Protein AF-0000000085928139 (afdb_homodimer)

Nearest PDB structures (foldseek):
  3djm-assembly5_E  TM=9.129E-01  e=1.155E-07  Cereibacter sphaeroides 2.4.1
  5ghv-assembly2_B  TM=5.083E-01  e=2.430E+00  Homo sapiens
  5tr6-assembly1_A  TM=4.885E-01  e=3.788E+00  Homo sapiens
  8rrz-assembly1_A  TM=5.035E-01  e=4.999E+00  Homo sapiens
  4i0s-assembly1_A  TM=4.928E-01  e=4.729E+00  Homo sapiens

Secondary structure (DSSP, 8-state):
-EEEEETTEEEEEE-TTT-EEETTEEEBPGGGB-GGGEEEEEEEEEETTTEEEEEEEEEETTEEEEEEEEEBSS--GGGGGGBT-EEE-SSPEEEE----EE-/-EEEEETTEEEEEE-TTT-EEETTEEEB-GGGB-GGGEEEEEEEEEETTTEEEEEEEEEETTEEEEEEEEEBSS--GGGGGGBT-EEE-SSPEEEE----EE-

Solvent-accessible surface area (backbone atoms only — not comparable to full-atom values): 10566 Å² total; per-residue (Å²): 77,34,35,34,34,47,95,90,36,78,45,27,51,42,52,61,50,61,28,34,34,53,79,56,40,54,28,35,46,56,90,37,40,46,61,88,31,50,40,87,43,93,52,68,49,78,43,95,61,41,29,51,32,41,28,20,22,37,40,57,91,93,47,73,40,79,65,22,26,34,29,22,80,68,32,31,62,48,31,47,82,48,46,50,18,38,31,68,29,86,62,30,29,44,39,67,57,88,61,78,39,73,56,78,34,34,34,34,47,93,91,37,77,44,26,52,41,51,62,50,62,30,34,34,52,79,58,41,55,27,34,47,56,90,36,40,46,60,89,31,51,39,88,44,92,52,68,50,77,44,96,62,43,28,51,33,40,27,20,24,38,40,59,90,92,47,74,41,78,66,23,25,35,29,20,79,68,32,31,61,48,29,47,84,48,47,50,18,37,30,66,29,85,61,30,29,44,40,68,56,88,63,79,38,74,56

pLDDT: mean 96.82, std 5.57, range [68.0, 99.0]

Radius of gyration: 18.22 Å; Cα contacts (8 Å, |Δi|>4): 518; chains: 2; bounding box: 31×54×42 Å

InterPro domains:
  IPR007361 Domain of unknown function DUF427 [PF04248] (2-90)
  IPR038694 Superfamily of unknown function DUF427 [G3DSA:2.170.150.40] (1-95)

Sequence (206 aa):
MVKAIWNGEIIAEAKRDEVILLEGNVYFPPDTVRKEFLRKSSTHTTCSWKGEASYYHVVVGEEVNEDAAWYYPNPKEAANTIQGYIAFWKGVKIVWDEKDEKVMVKAIWNGEIIAEAKRDEVILLEGNVYFPPDTVRKEFLRKSSTHTTCSWKGEASYYHVVVGEEVNEDAAWYYPNPKEAANTIQGYIAFWKGVKIVWDEKDEKV

Foldseek 3Di:
DKFKDDPHDTQFDDDPVQWDADPNWIWHAPVRGNCVQWDFDPDWDADPQFGIKGFTWGHDPPDIRPRFKIAACPTHPVNVVRHRTMTGHDPIDMDDDDDDDDD/DKFKDDPHDTQFDDDPVQWDADPNWIWHAPVRGNCVQWDFDPDWDADPQFGIKGFTWGHDPPDTRPRFKIAACPTHPVNVVRHRTMTGHDPIDMDDDDDDDDD

Organism: NCBI:txid2866384

Structure (mmCIF, N/CA/C/O backbone):
data_AF-0000000085928139-model_v1
#
loop_
_entity.id
_entity.type
_entity.pdbx_description
1 polymer 'DUF427 domain-containing protein'
#
loop_
_atom_site.group_PDB
_atom_site.id
_atom_site.type_symbol
_atom_site.label_atom_id
_atom_site.label_alt_id
_atom_site.label_comp_id
_atom_site.label_asym_id
_atom_site.label_entity_id
_atom_site.label_seq_id
_atom_site.pdbx_PDB_ins_code
_atom_site.Cartn_x
_atom_site.Cartn_y
_atom_site.Cartn_z
_atom_site.occupancy
_atom_site.B_iso_or_equiv
_atom_site.auth_seq_id
_atom_site.auth_comp_id
_atom_site.auth_asym_id
_atom_site.auth_atom_id
_atom_site.pdbx_PDB_model_num
ATOM 1 N N . MET A 1 1 ? -12.242 -1.797 -6.531 1 92.5 1 MET A N 1
ATOM 2 C CA . MET A 1 1 ? -11.648 -3.117 -6.707 1 92.5 1 MET A CA 1
ATOM 3 C C . MET A 1 1 ? -10.297 -3.016 -7.418 1 92.5 1 MET A C 1
ATOM 5 O O . MET A 1 1 ? -10.07 -2.082 -8.188 1 92.5 1 MET A O 1
ATOM 9 N N . VAL A 1 2 ? -9.398 -3.961 -7.027 1 96.25 2 VAL A N 1
ATOM 10 C CA . VAL A 1 2 ? -8.109 -4.141 -7.684 1 96.25 2 VAL A CA 1
ATOM 11 C C . VAL A 1 2 ? -8.031 -5.531 -8.305 1 96.25 2 VAL A C 1
ATOM 13 O O . VAL A 1 2 ? -8.375 -6.527 -7.664 1 96.25 2 VAL A O 1
ATOM 16 N N . LYS A 1 3 ? -7.578 -5.543 -9.594 1 97.81 3 LYS A N 1
ATOM 17 C CA . LYS A 1 3 ? -7.5 -6.824 -10.289 1 97.81 3 LYS A CA 1
ATOM 18 C C . LYS A 1 3 ? -6.105 -7.047 -10.875 1 97.81 3 LYS A C 1
ATOM 20 O O . LYS A 1 3 ? -5.449 -6.098 -11.312 1 97.81 3 LYS A O 1
ATOM 25 N N . ALA A 1 4 ? -5.711 -8.281 -10.859 1 98.69 4 ALA A N 1
ATOM 26 C CA . ALA A 1 4 ? -4.59 -8.75 -11.664 1 98.69 4 ALA A CA 1
ATOM 27 C C . ALA A 1 4 ? -5.074 -9.586 -12.852 1 98.69 4 ALA A C 1
ATOM 29 O O . ALA A 1 4 ? -5.875 -10.508 -12.68 1 98.69 4 ALA A O 1
ATOM 30 N N . ILE A 1 5 ? -4.582 -9.234 -14.055 1 98.62 5 ILE A N 1
ATOM 31 C CA . ILE A 1 5 ? -5.051 -9.875 -15.281 1 98.62 5 ILE A CA 1
ATOM 32 C C . ILE A 1 5 ? -3.852 -10.352 -16.094 1 98.62 5 ILE A C 1
ATOM 34 O O . ILE A 1 5 ? -2.879 -9.609 -16.281 1 98.62 5 ILE A O 1
ATOM 38 N N . TRP A 1 6 ? -3.924 -11.547 -16.516 1 98.69 6 TRP A N 1
ATOM 39 C CA . TRP A 1 6 ? -2.916 -12.078 -17.438 1 98.69 6 TRP A CA 1
ATOM 40 C C . TRP A 1 6 ? -3.555 -12.977 -18.484 1 98.69 6 TRP A C 1
ATOM 42 O O . TRP A 1 6 ? -4.406 -13.812 -18.172 1 98.69 6 TRP A O 1
ATOM 52 N N . ASN A 1 7 ? -3.199 -12.68 -19.656 1 98.19 7 ASN A N 1
ATOM 53 C CA . ASN A 1 7 ? -3.717 -13.469 -20.766 1 98.19 7 ASN A CA 1
ATOM 54 C C . ASN A 1 7 ? -5.242 -13.539 -20.75 1 98.19 7 ASN A C 1
ATOM 56 O O . ASN A 1 7 ? -5.82 -14.617 -20.875 1 98.19 7 ASN A O 1
ATOM 60 N N . GLY A 1 8 ? -5.855 -12.477 -20.438 1 97.5 8 GLY A N 1
ATOM 61 C CA . GLY A 1 8 ? -7.297 -12.305 -20.547 1 97.5 8 GLY A CA 1
ATOM 62 C C . GLY A 1 8 ? -8.047 -12.82 -19.328 1 97.5 8 GLY A C 1
ATOM 63 O O . GLY A 1 8 ? -9.273 -12.688 -19.25 1 97.5 8 GLY A O 1
ATOM 64 N N . GLU A 1 9 ? -7.363 -13.375 -18.344 1 98.62 9 GLU A N 1
ATOM 65 C CA . GLU A 1 9 ? -8.008 -13.953 -17.172 1 98.62 9 GLU A CA 1
ATOM 66 C C . GLU A 1 9 ? -7.734 -13.102 -15.93 1 98.62 9 GLU A C 1
ATOM 68 O O . GLU A 1 9 ? -6.613 -12.633 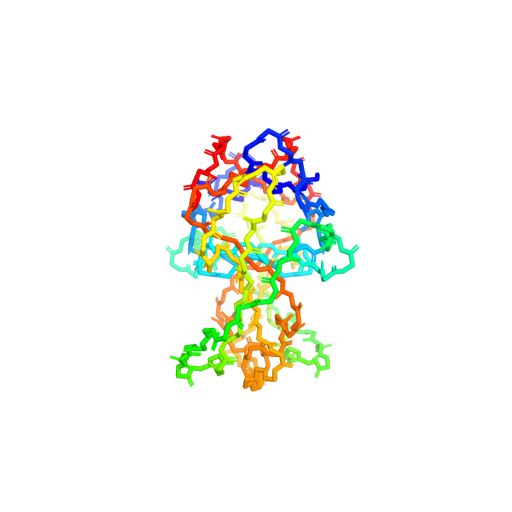-15.727 1 98.62 9 GLU A O 1
ATOM 73 N N . ILE A 1 10 ? -8.789 -12.961 -15.109 1 98.75 10 ILE A N 1
ATOM 74 C CA . ILE A 1 10 ? -8.578 -12.391 -13.781 1 98.75 10 ILE A CA 1
ATOM 75 C C . ILE A 1 10 ? -7.965 -13.438 -12.859 1 98.75 10 ILE A C 1
ATOM 77 O O . ILE A 1 10 ? -8.594 -14.453 -12.555 1 98.75 10 ILE A O 1
ATOM 81 N N . ILE A 1 11 ? -6.777 -13.141 -12.43 1 98.88 11 ILE A N 1
ATOM 82 C CA . ILE A 1 11 ? -6.094 -14.156 -11.641 1 98.88 11 ILE A CA 1
ATOM 83 C C . ILE A 1 11 ? -6.094 -13.758 -10.164 1 98.88 11 ILE A C 1
ATOM 85 O O . ILE A 1 11 ? -5.82 -14.578 -9.289 1 98.88 11 ILE A O 1
ATOM 89 N N . ALA A 1 12 ? -6.441 -12.516 -9.867 1 98.88 12 ALA A N 1
ATOM 90 C CA . ALA A 1 12 ? -6.684 -12.039 -8.508 1 98.88 12 ALA A CA 1
ATOM 91 C C . ALA A 1 12 ? -7.621 -10.836 -8.5 1 98.88 12 ALA A C 1
ATOM 93 O O . ALA A 1 12 ? -7.613 -10.031 -9.438 1 98.88 12 ALA A O 1
ATOM 94 N N . GLU A 1 13 ? -8.422 -10.734 -7.527 1 98.69 13 GLU A N 1
ATOM 95 C CA . GLU 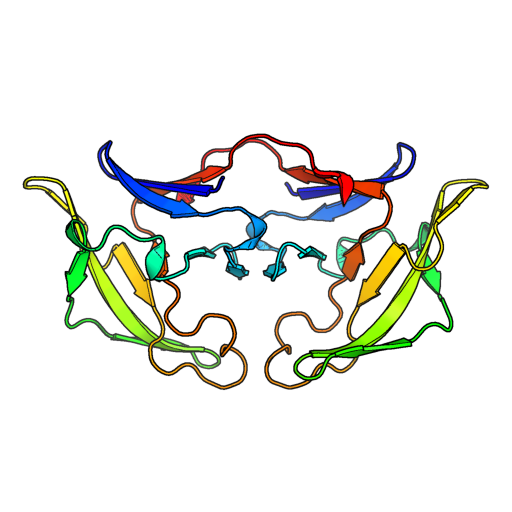A 1 13 ? -9.344 -9.609 -7.367 1 98.69 13 GLU A CA 1
ATOM 96 C C . GLU A 1 13 ? -9.625 -9.336 -5.891 1 98.69 13 GLU A C 1
ATOM 98 O O . GLU A 1 13 ? -10.039 -10.234 -5.156 1 98.69 13 GLU A O 1
ATOM 103 N N . ALA A 1 14 ? -9.398 -8.133 -5.441 1 98.44 14 ALA A N 1
ATOM 104 C CA . ALA A 1 14 ? -9.594 -7.758 -4.043 1 98.44 14 ALA A CA 1
ATOM 105 C C . ALA A 1 14 ? -10.086 -6.316 -3.924 1 98.44 14 ALA A C 1
ATOM 107 O O . ALA A 1 14 ? -10.008 -5.547 -4.883 1 98.44 14 ALA A O 1
ATOM 108 N N . LYS A 1 15 ? -10.625 -6.031 -2.775 1 96.75 15 LYS A N 1
ATOM 109 C CA . LYS A 1 15 ? -10.938 -4.637 -2.477 1 96.75 15 LYS A CA 1
ATOM 110 C C . LYS A 1 15 ? -9.664 -3.822 -2.273 1 96.75 15 LYS A C 1
ATOM 112 O O . LYS A 1 15 ? -8.625 -4.363 -1.871 1 96.75 15 LYS A O 1
ATOM 117 N N . ARG A 1 16 ? -9.766 -2.566 -2.566 1 94.19 16 ARG A N 1
ATOM 118 C CA . ARG A 1 16 ? -8.625 -1.659 -2.453 1 94.19 16 ARG A CA 1
ATOM 119 C C . ARG A 1 16 ? -8.086 -1.638 -1.029 1 94.19 16 ARG A C 1
ATOM 121 O O . ARG A 1 16 ? -6.875 -1.517 -0.822 1 94.19 16 ARG A O 1
ATOM 128 N N . ASP A 1 17 ? -8.977 -1.779 -0.031 1 95.19 17 ASP A N 1
ATOM 129 C CA . ASP A 1 17 ? -8.531 -1.676 1.355 1 95.19 17 ASP A CA 1
ATOM 130 C C . ASP A 1 17 ? -7.984 -3.012 1.858 1 95.19 17 ASP A C 1
ATOM 132 O O . ASP A 1 17 ? -7.594 -3.129 3.021 1 95.19 17 ASP A O 1
ATOM 136 N N . GLU A 1 18 ? -7.988 -3.955 0.952 1 98 18 GLU A N 1
ATOM 137 C CA . GLU A 1 18 ? -7.488 -5.273 1.342 1 98 18 GLU A CA 1
ATOM 138 C C . GLU A 1 18 ? -6.074 -5.504 0.816 1 98 18 GLU A C 1
ATOM 140 O O . GLU A 1 18 ? -5.34 -6.344 1.346 1 98 18 GLU A O 1
ATOM 145 N N . VAL A 1 19 ? -5.734 -4.812 -0.275 1 98.44 19 VAL A N 1
ATOM 146 C CA . VAL A 1 19 ? -4.402 -5.031 -0.828 1 98.44 19 VAL A CA 1
ATOM 147 C C . VAL A 1 19 ? -3.389 -4.148 -0.103 1 98.44 19 VAL A C 1
ATOM 149 O O . VAL A 1 19 ? -3.768 -3.27 0.673 1 98.44 19 VAL A O 1
ATOM 152 N N . ILE A 1 20 ? -2.148 -4.504 -0.284 1 98.75 20 ILE A N 1
ATOM 153 C CA . ILE A 1 20 ? -1.014 -3.699 0.157 1 98.75 20 ILE A CA 1
ATOM 154 C C . ILE A 1 20 ? -0.196 -3.254 -1.054 1 98.75 20 ILE A C 1
ATOM 156 O O . ILE A 1 20 ? 0.045 -4.039 -1.972 1 98.75 20 ILE A O 1
ATOM 160 N N . LEU A 1 21 ? 0.072 -1.995 -1.173 1 98.44 21 LEU A N 1
ATOM 161 C CA . LEU A 1 21 ? 1.017 -1.452 -2.143 1 98.44 21 LEU A CA 1
ATOM 162 C C . LEU A 1 21 ? 2.332 -1.076 -1.468 1 98.44 21 LEU A C 1
ATOM 164 O O . LEU A 1 21 ? 2.35 -0.257 -0.545 1 98.44 21 LEU A O 1
ATOM 168 N N . LEU A 1 22 ? 3.377 -1.681 -1.868 1 98.56 22 LEU A N 1
ATOM 169 C CA . LEU A 1 22 ? 4.703 -1.525 -1.275 1 98.56 22 LEU A CA 1
ATOM 170 C C . LEU A 1 22 ? 5.785 -1.55 -2.35 1 98.56 22 LEU A C 1
ATOM 172 O O . LEU A 1 22 ? 5.922 -2.535 -3.076 1 98.56 22 LEU A O 1
ATOM 176 N N . GLU A 1 23 ? 6.457 -0.436 -2.469 1 97.44 23 GLU A N 1
ATOM 177 C CA . GLU A 1 23 ? 7.523 -0.314 -3.459 1 97.44 23 GLU A CA 1
ATOM 178 C C . GLU A 1 23 ? 6.996 -0.565 -4.871 1 97.44 23 GLU A C 1
ATOM 180 O O . GLU A 1 23 ? 7.648 -1.236 -5.672 1 97.44 23 GLU A O 1
ATOM 185 N N . GLY A 1 24 ? 5.785 -0.191 -5.062 1 96.5 24 GLY A N 1
ATOM 186 C CA . GLY A 1 24 ? 5.203 -0.243 -6.395 1 96.5 24 GLY A CA 1
ATOM 187 C C . GLY A 1 24 ? 4.574 -1.585 -6.719 1 96.5 24 GLY A C 1
ATOM 188 O O . GLY A 1 24 ? 3.973 -1.754 -7.781 1 96.5 24 GLY A O 1
ATOM 189 N N . ASN A 1 25 ? 4.668 -2.51 -5.785 1 98.12 25 ASN A N 1
ATOM 190 C CA . ASN A 1 25 ? 4.074 -3.826 -5.988 1 98.12 25 ASN A CA 1
ATOM 191 C C . ASN A 1 25 ? 2.779 -3.988 -5.199 1 98.12 25 ASN A C 1
ATOM 193 O O . ASN A 1 25 ? 2.707 -3.6 -4.031 1 98.12 25 ASN A O 1
ATOM 197 N N . VAL A 1 26 ? 1.785 -4.566 -5.887 1 98.5 26 VAL A N 1
ATOM 198 C CA . VAL A 1 26 ? 0.516 -4.836 -5.215 1 98.5 26 VAL A CA 1
ATOM 199 C C . VAL A 1 26 ? 0.51 -6.262 -4.672 1 98.5 26 VAL A C 1
ATOM 201 O O . VAL A 1 26 ? 0.735 -7.219 -5.414 1 98.5 26 VAL A O 1
ATOM 204 N N . TYR A 1 27 ? 0.3 -6.363 -3.375 1 98.94 27 TYR A N 1
ATOM 205 C CA . TYR A 1 27 ? 0.183 -7.652 -2.699 1 98.94 27 TYR A CA 1
ATOM 206 C C . TYR A 1 27 ? -1.272 -7.973 -2.383 1 98.94 27 TYR A C 1
ATOM 208 O O . TYR A 1 27 ? -1.924 -7.242 -1.63 1 98.94 27 TYR A O 1
ATOM 216 N N . PHE A 1 28 ? -1.742 -9.07 -2.967 1 98.94 28 PHE A N 1
ATOM 217 C CA . PHE A 1 28 ? -3.113 -9.531 -2.779 1 98.94 28 PHE A CA 1
ATOM 218 C C . PHE A 1 28 ? -3.199 -10.516 -1.62 1 98.94 28 PHE A C 1
ATOM 220 O O . PHE A 1 28 ? -2.33 -11.375 -1.466 1 98.94 28 PHE A O 1
ATOM 227 N N . PRO A 1 29 ? -4.238 -10.375 -0.796 1 98.88 29 PRO A N 1
ATOM 228 C CA . PRO A 1 29 ? -4.484 -11.492 0.119 1 98.88 29 PRO A CA 1
ATOM 229 C C . PRO A 1 29 ? -4.562 -12.836 -0.6 1 98.88 29 PRO A C 1
ATOM 231 O O . PRO A 1 29 ? -5.117 -12.922 -1.696 1 98.88 29 PRO A O 1
ATOM 234 N N . PRO A 1 30 ? -3.99 -13.797 0.02 1 98.69 30 PRO A N 1
ATOM 235 C CA . PRO A 1 30 ? -3.943 -15.078 -0.691 1 98.69 30 PRO A CA 1
ATOM 236 C C . PRO A 1 30 ? -5.328 -15.586 -1.08 1 98.69 30 PRO A C 1
ATOM 238 O O . PRO A 1 30 ? -5.484 -16.234 -2.121 1 98.69 30 PRO A O 1
ATOM 241 N N . ASP A 1 31 ? -6.363 -15.32 -0.286 1 98.56 31 ASP A N 1
ATOM 242 C CA . ASP A 1 31 ? -7.703 -15.836 -0.537 1 98.56 31 ASP A CA 1
ATOM 243 C C . ASP A 1 31 ? -8.375 -15.086 -1.683 1 98.56 31 ASP A C 1
ATOM 245 O O . ASP A 1 31 ? -9.461 -15.469 -2.133 1 98.56 31 ASP A O 1
ATOM 249 N N . THR A 1 32 ? -7.766 -14.039 -2.154 1 98.81 32 THR A N 1
ATOM 250 C CA . THR A 1 32 ? -8.32 -13.258 -3.252 1 98.81 32 THR A CA 1
ATOM 251 C C . THR A 1 32 ? -7.633 -13.602 -4.566 1 98.81 32 THR A C 1
ATOM 253 O O . THR A 1 32 ? -7.906 -12.984 -5.598 1 98.81 32 THR A O 1
ATOM 256 N N . VAL A 1 33 ? -6.715 -14.555 -4.512 1 98.94 33 VAL A N 1
ATOM 257 C CA . VAL A 1 33 ? -5.98 -15.031 -5.68 1 98.94 33 VAL A CA 1
ATOM 258 C C . VAL A 1 33 ? -6.57 -16.359 -6.156 1 98.94 33 VAL A C 1
ATOM 260 O O . VAL A 1 33 ? -6.883 -17.234 -5.344 1 98.94 33 VAL A O 1
ATOM 263 N N . ARG A 1 34 ? -6.723 -16.438 -7.43 1 98.88 34 ARG A N 1
ATOM 264 C CA . ARG A 1 34 ? -7.242 -17.672 -8.023 1 98.88 34 ARG A CA 1
ATOM 265 C C . ARG A 1 34 ? -6.137 -18.703 -8.18 1 98.88 34 ARG A C 1
ATOM 267 O O . ARG A 1 34 ? -5.453 -18.75 -9.203 1 98.88 34 ARG A O 1
ATOM 274 N N . LYS A 1 35 ? -6.141 -19.625 -7.277 1 98.56 35 LYS A N 1
ATOM 275 C CA . LYS A 1 35 ? -5.012 -20.531 -7.145 1 98.56 35 LYS A CA 1
ATOM 276 C C . LYS A 1 35 ? -4.977 -21.531 -8.289 1 98.56 35 LYS A C 1
ATOM 278 O O . LYS A 1 35 ? -3.947 -22.172 -8.539 1 98.56 35 LYS A O 1
ATOM 283 N N . GLU A 1 36 ? -6.078 -21.672 -9 1 98.56 36 GLU A N 1
ATOM 284 C CA . GLU A 1 36 ? -6.102 -22.594 -10.133 1 98.56 36 GLU A CA 1
ATOM 285 C C . GLU A 1 36 ? -5.172 -22.109 -11.25 1 98.56 36 GLU A C 1
ATOM 287 O O . GLU A 1 36 ? -4.801 -22.891 -12.125 1 98.56 36 GLU A O 1
ATOM 292 N N . PHE A 1 37 ? -4.781 -20.812 -11.219 1 98.88 37 PHE A N 1
ATOM 293 C CA . PHE A 1 37 ? -3.9 -20.266 -12.234 1 98.88 37 PHE A CA 1
ATOM 294 C C . PHE A 1 37 ? -2.455 -20.25 -11.758 1 98.88 37 PHE A C 1
ATOM 296 O O . PHE A 1 37 ? -1.571 -19.719 -12.438 1 98.88 37 PHE A O 1
ATOM 303 N N . LEU A 1 38 ? -2.186 -20.797 -10.531 1 98.88 38 LEU A N 1
ATOM 304 C CA . LEU A 1 38 ? -0.837 -20.781 -9.977 1 98.88 38 LEU A CA 1
ATOM 305 C C . LEU A 1 38 ? -0.246 -22.188 -9.938 1 98.88 38 LEU A C 1
ATOM 307 O O . LEU A 1 38 ? -0.941 -23.156 -9.602 1 98.88 38 LEU A O 1
ATOM 311 N N . ARG A 1 39 ? 1.004 -22.234 -10.336 1 98.88 39 ARG A N 1
ATOM 312 C CA . ARG A 1 39 ? 1.796 -23.453 -10.172 1 98.88 39 ARG A CA 1
ATOM 313 C C . ARG A 1 39 ? 3.068 -23.172 -9.375 1 98.88 39 ARG A C 1
ATOM 315 O O . ARG A 1 39 ? 3.797 -22.219 -9.68 1 98.88 39 ARG A O 1
ATOM 322 N N . LYS A 1 40 ? 3.334 -24.016 -8.43 1 98.5 40 LYS A N 1
ATOM 323 C CA . LYS A 1 40 ? 4.5 -23.812 -7.582 1 98.5 40 LYS A CA 1
ATOM 324 C C . LYS A 1 40 ? 5.789 -23.812 -8.398 1 98.5 40 LYS A C 1
ATOM 326 O O . LYS A 1 40 ? 5.949 -24.641 -9.305 1 98.5 40 LYS A O 1
ATOM 331 N N . SER A 1 41 ? 6.629 -22.875 -8.125 1 98.88 41 SER A N 1
ATOM 332 C CA . SER A 1 41 ? 7.98 -22.812 -8.672 1 98.88 41 SER A CA 1
ATOM 333 C C . SER A 1 41 ? 9.016 -23.203 -7.629 1 98.88 41 SER A C 1
ATOM 335 O O . SER A 1 41 ? 8.805 -23 -6.43 1 98.88 41 SER A O 1
ATOM 337 N N . SER A 1 42 ? 10.172 -23.672 -8.016 1 98.69 42 SER A N 1
ATOM 338 C CA . SER A 1 42 ? 11.266 -24 -7.102 1 98.69 42 SER A CA 1
ATOM 339 C C . SER A 1 42 ? 12.148 -22.781 -6.844 1 98.69 42 SER A C 1
ATOM 341 O O . SER A 1 42 ? 13.094 -22.844 -6.062 1 98.69 42 SER A O 1
ATOM 343 N N . THR A 1 43 ? 11.773 -21.703 -7.488 1 98.81 43 THR A N 1
ATOM 344 C CA . THR A 1 43 ? 12.594 -20.5 -7.402 1 98.81 43 THR A CA 1
ATOM 345 C C . THR A 1 43 ? 12.422 -19.828 -6.043 1 98.81 43 THR A C 1
ATOM 347 O O . THR A 1 43 ? 11.305 -19.734 -5.523 1 98.81 43 THR A O 1
ATOM 350 N N . HIS A 1 44 ? 13.562 -19.359 -5.461 1 98.88 44 HIS A N 1
ATOM 351 C CA . HIS A 1 44 ? 13.594 -18.5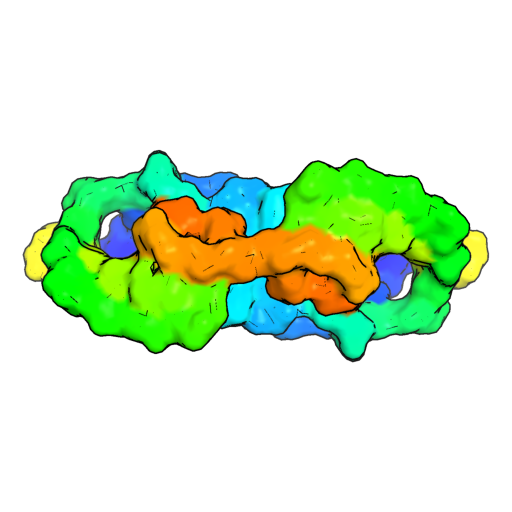31 -4.266 1 98.88 44 HIS A CA 1
ATOM 352 C C . HIS A 1 44 ? 14.609 -17.406 -4.406 1 98.88 44 HIS A C 1
ATOM 354 O O . HIS A 1 44 ? 15.672 -17.594 -5.004 1 98.88 44 HIS A O 1
ATOM 360 N N . THR A 1 45 ? 14.266 -16.297 -3.955 1 98.81 45 THR A N 1
ATOM 361 C CA . THR A 1 45 ? 15.188 -15.172 -3.861 1 98.81 45 THR A CA 1
ATOM 362 C C . THR A 1 45 ? 15.141 -14.547 -2.469 1 98.81 45 THR A C 1
ATOM 364 O O . THR A 1 45 ? 14.18 -14.75 -1.724 1 98.81 45 THR A O 1
ATOM 367 N N . THR A 1 46 ? 16.25 -13.82 -2.125 1 98.69 46 THR A N 1
ATOM 368 C CA . THR A 1 46 ? 16.312 -13.227 -0.794 1 98.69 46 THR A CA 1
ATOM 369 C C . THR A 1 46 ? 16.438 -11.711 -0.885 1 98.69 46 THR A C 1
ATOM 371 O O . THR A 1 46 ? 17.188 -11.195 -1.709 1 98.69 46 THR A O 1
ATOM 374 N N . CYS A 1 47 ? 15.602 -11.078 -0.229 1 98.12 47 CYS A N 1
ATOM 375 C CA . CYS A 1 47 ? 15.672 -9.641 0.024 1 98.12 47 CYS A CA 1
ATOM 376 C C . CYS A 1 47 ? 16.141 -9.359 1.449 1 98.12 47 CYS A C 1
ATOM 378 O O . CYS A 1 47 ? 15.727 -10.047 2.385 1 98.12 47 CYS A O 1
ATOM 380 N N . SER A 1 48 ? 16.953 -8.406 1.712 1 97.56 48 SER A N 1
ATOM 381 C CA . SER A 1 48 ? 17.625 -8.133 2.986 1 97.56 48 SER A CA 1
ATOM 382 C C . SER A 1 48 ? 16.594 -7.824 4.078 1 97.56 48 SER A C 1
ATOM 384 O O . SER A 1 48 ? 16.781 -8.211 5.234 1 97.56 48 SER A O 1
ATOM 386 N N . TRP A 1 49 ? 15.531 -7.141 3.754 1 97.06 49 TRP A N 1
ATOM 387 C CA . TRP A 1 49 ? 14.656 -6.738 4.852 1 97.06 49 TRP A CA 1
ATOM 388 C C . TRP A 1 49 ? 13.32 -7.477 4.781 1 97.06 49 TRP A C 1
ATOM 390 O O . TRP A 1 49 ? 12.57 -7.508 5.758 1 97.06 49 TRP A O 1
ATOM 400 N N . LYS A 1 50 ? 13.055 -8.156 3.646 1 97.94 50 LYS A N 1
ATOM 401 C CA . LYS A 1 50 ? 11.773 -8.859 3.574 1 97.94 50 LYS A CA 1
ATOM 402 C C . LYS A 1 50 ? 11.945 -10.352 3.852 1 97.94 50 LYS A C 1
ATOM 404 O O . LYS A 1 50 ? 11 -11.016 4.281 1 97.94 50 LYS A O 1
ATOM 409 N N . GLY A 1 51 ? 13.102 -10.828 3.475 1 98.69 51 GLY A N 1
ATOM 410 C CA . GLY A 1 51 ? 13.336 -12.25 3.674 1 98.69 51 GLY A CA 1
ATOM 411 C C . GLY A 1 51 ? 13.352 -13.039 2.377 1 98.69 51 GLY A C 1
ATOM 412 O O . GLY A 1 51 ? 13.719 -12.5 1.326 1 98.69 51 GLY A O 1
ATOM 413 N N . GLU A 1 52 ? 13.055 -14.336 2.488 1 98.88 52 GLU A N 1
ATOM 414 C CA . GLU A 1 52 ? 13.102 -15.203 1.319 1 98.88 52 GLU A CA 1
ATOM 415 C C . GLU A 1 52 ? 11.734 -15.297 0.64 1 98.88 52 GLU A C 1
ATOM 417 O O . GLU A 1 52 ? 10.75 -15.688 1.267 1 98.88 52 GLU A O 1
ATOM 422 N N . ALA A 1 53 ? 11.781 -14.945 -0.609 1 98.88 53 ALA A N 1
ATOM 423 C CA . ALA A 1 53 ? 10.57 -15.047 -1.417 1 98.88 53 ALA A CA 1
ATOM 424 C C . ALA A 1 53 ? 10.453 -16.438 -2.053 1 98.88 53 ALA A C 1
ATOM 426 O O . ALA A 1 53 ? 11.461 -17.062 -2.387 1 98.88 53 ALA A O 1
ATOM 427 N N . SER A 1 54 ? 9.242 -16.875 -2.176 1 98.94 54 SER A N 1
ATOM 428 C CA . SER A 1 54 ? 8.875 -18.031 -2.994 1 98.94 54 SER A CA 1
ATOM 429 C C . SER A 1 54 ? 8.062 -17.594 -4.211 1 98.94 54 SER A C 1
ATOM 431 O O . SER A 1 54 ? 7.398 -16.562 -4.188 1 98.94 54 SER A O 1
ATOM 433 N N . TYR A 1 55 ? 8.102 -18.422 -5.227 1 98.94 55 TYR A N 1
ATOM 434 C CA . TYR A 1 55 ? 7.492 -18 -6.48 1 98.94 55 TYR A CA 1
ATOM 435 C C . TYR A 1 55 ? 6.469 -19.016 -6.969 1 98.94 55 TYR A C 1
ATOM 437 O O . TYR A 1 55 ? 6.508 -20.188 -6.574 1 98.94 55 TYR A O 1
ATOM 445 N N . TYR A 1 56 ? 5.582 -18.5 -7.742 1 98.94 56 TYR A N 1
ATOM 446 C CA . TYR A 1 56 ? 4.688 -19.281 -8.586 1 98.94 56 TYR A CA 1
ATOM 447 C C . TYR A 1 56 ? 4.898 -18.953 -10.055 1 98.94 56 TYR A C 1
ATOM 449 O O . TYR A 1 56 ? 5.25 -17.812 -10.398 1 98.94 56 TYR A O 1
ATOM 457 N N . HIS A 1 57 ? 4.699 -19.938 -10.859 1 98.94 57 HIS A N 1
ATOM 458 C CA . HIS A 1 57 ? 4.34 -19.641 -12.242 1 98.94 57 HIS A CA 1
ATOM 459 C C . HIS A 1 57 ? 2.867 -19.266 -12.359 1 98.94 57 HIS A C 1
ATOM 461 O O . HIS A 1 57 ? 2.033 -19.75 -11.594 1 98.94 57 HIS A O 1
ATOM 467 N N . VAL A 1 58 ? 2.527 -18.406 -13.305 1 98.94 58 VAL A N 1
ATOM 468 C CA . VAL A 1 58 ? 1.14 -18.141 -13.664 1 98.94 58 VAL A CA 1
ATOM 469 C C . VAL A 1 58 ? 0.771 -18.906 -14.93 1 98.94 58 VAL A C 1
ATOM 471 O O . VAL A 1 58 ? 1.468 -18.812 -15.945 1 98.94 58 VAL A O 1
ATOM 474 N N . VAL A 1 59 ? -0.298 -19.656 -14.805 1 98.88 59 VAL A N 1
ATOM 475 C CA . VAL A 1 59 ? -0.68 -20.547 -15.898 1 98.88 59 VAL A CA 1
ATOM 476 C C . VAL A 1 59 ? -2.119 -20.266 -16.312 1 98.88 59 VAL A C 1
ATOM 478 O O . VAL A 1 59 ? -3.041 -20.359 -15.5 1 98.88 59 VAL A O 1
ATOM 481 N N . VAL A 1 60 ? -2.355 -19.938 -17.594 1 98.69 60 VAL A N 1
ATOM 482 C CA . VAL A 1 60 ? -3.682 -19.75 -18.172 1 98.69 60 VAL A CA 1
ATOM 483 C C . VAL A 1 60 ? -3.801 -20.562 -19.453 1 98.69 60 VAL A C 1
ATOM 485 O O . VAL A 1 60 ? -3.143 -20.25 -20.453 1 98.69 60 VAL A O 1
ATOM 488 N N . GLY A 1 61 ? -4.648 -21.484 -19.406 1 97.31 61 GLY A N 1
ATOM 489 C CA . GLY A 1 61 ? -4.652 -22.406 -20.531 1 97.31 61 GLY A CA 1
ATOM 490 C C . GLY A 1 61 ? -3.328 -23.125 -20.719 1 97.31 61 GLY A C 1
ATOM 491 O O . GLY A 1 61 ? -2.809 -23.75 -19.797 1 97.31 61 GLY A O 1
ATOM 492 N N . GLU A 1 62 ? -2.742 -23.016 -21.938 1 97.5 62 GLU A N 1
ATOM 493 C CA . GLU A 1 62 ? -1.479 -23.672 -22.25 1 97.5 62 GLU A CA 1
ATOM 494 C C . GLU A 1 62 ? -0.295 -22.734 -22.031 1 97.5 62 GLU A C 1
ATOM 496 O O . GLU A 1 62 ? 0.861 -23.156 -22.125 1 97.5 62 GLU A O 1
ATOM 501 N N . GLU A 1 63 ? -0.544 -21.531 -21.703 1 98.62 63 GLU A N 1
ATOM 502 C CA . GLU A 1 63 ? 0.506 -20.531 -21.562 1 98.62 63 GLU A CA 1
ATOM 503 C C . GLU A 1 63 ? 1.021 -20.453 -20.125 1 98.62 63 GLU A C 1
ATOM 505 O O . GLU A 1 63 ? 0.235 -20.484 -19.172 1 98.62 63 GLU A O 1
ATOM 510 N N . VAL A 1 64 ? 2.33 -20.469 -20 1 98.81 64 VAL A N 1
ATOM 511 C CA . VAL A 1 64 ? 2.988 -20.406 -18.703 1 98.81 64 VAL A CA 1
ATOM 512 C C . VAL A 1 64 ? 3.842 -19.141 -18.625 1 98.81 64 VAL A C 1
ATOM 514 O O . VAL A 1 64 ? 4.652 -18.875 -19.516 1 98.81 64 VAL A O 1
ATOM 517 N N . ASN A 1 65 ? 3.592 -18.312 -17.625 1 98.88 65 ASN A N 1
ATOM 518 C CA . ASN A 1 65 ? 4.457 -17.203 -17.266 1 98.88 65 ASN A CA 1
ATOM 519 C C . ASN A 1 65 ? 5.344 -17.547 -16.062 1 98.88 65 ASN A C 1
ATOM 521 O O . ASN A 1 65 ? 4.895 -17.5 -14.922 1 98.88 65 ASN A O 1
ATOM 525 N N . GLU A 1 66 ? 6.59 -17.812 -16.344 1 98.88 66 GLU A N 1
ATOM 526 C CA . GLU A 1 66 ? 7.496 -18.359 -15.336 1 98.88 66 GLU A CA 1
ATOM 527 C C . GLU A 1 66 ? 7.816 -17.328 -14.266 1 98.88 66 GLU A C 1
ATOM 529 O O . GLU A 1 66 ? 8.18 -16.188 -14.578 1 98.88 66 GLU A O 1
ATOM 534 N N . ASP A 1 67 ? 7.633 -17.734 -13.008 1 98.94 67 ASP A N 1
ATOM 535 C CA . ASP A 1 67 ? 8.023 -16.969 -11.836 1 98.94 67 ASP A CA 1
ATOM 536 C C . ASP A 1 67 ? 7.375 -15.586 -11.852 1 98.94 67 ASP A C 1
ATOM 538 O O . ASP A 1 67 ? 8 -14.586 -11.477 1 98.94 67 ASP A O 1
ATOM 542 N N . ALA A 1 68 ? 6.035 -15.547 -12.281 1 98.94 68 ALA A N 1
ATOM 543 C CA . ALA A 1 68 ? 5.379 -14.258 -12.477 1 98.94 68 ALA A CA 1
ATOM 544 C C . ALA A 1 68 ? 4.59 -13.844 -11.234 1 98.94 68 ALA A C 1
ATOM 546 O O . ALA A 1 68 ? 3.939 -12.797 -11.227 1 98.94 68 ALA A O 1
ATOM 547 N N . ALA A 1 69 ? 4.621 -14.641 -10.188 1 98.94 69 ALA A N 1
ATOM 548 C CA . ALA A 1 69 ? 4.043 -14.32 -8.883 1 98.94 69 ALA A CA 1
ATOM 549 C C . ALA A 1 69 ? 5.004 -14.688 -7.754 1 98.94 69 ALA A C 1
ATOM 551 O O . ALA A 1 69 ? 5.762 -15.656 -7.863 1 98.94 69 ALA A O 1
ATOM 552 N N . TRP A 1 70 ? 4.887 -13.914 -6.699 1 98.94 70 TRP A N 1
ATOM 553 C CA . TRP A 1 70 ? 5.734 -14.25 -5.559 1 98.94 70 TRP A CA 1
ATOM 554 C C . TRP A 1 70 ? 5.051 -13.891 -4.246 1 98.94 70 TRP A C 1
ATOM 556 O O . TRP A 1 70 ? 4.051 -13.172 -4.234 1 98.94 70 TRP A O 1
ATOM 566 N N . TYR A 1 71 ? 5.574 -14.453 -3.219 1 98.94 71 TYR A N 1
ATOM 567 C CA . TYR A 1 71 ? 5.121 -14.188 -1.856 1 98.94 71 TYR A CA 1
ATOM 568 C C . TYR A 1 71 ? 6.223 -14.484 -0.848 1 98.94 71 TYR A C 1
ATOM 570 O O . TYR A 1 71 ? 7.262 -15.055 -1.203 1 98.94 71 TYR A O 1
ATOM 578 N N . TYR A 1 72 ? 6.039 -14.062 0.313 1 98.94 72 TYR A N 1
ATOM 579 C CA . TYR A 1 72 ? 6.941 -14.352 1.423 1 98.94 72 TYR A CA 1
ATOM 580 C C . TYR A 1 72 ? 6.254 -15.211 2.477 1 98.94 72 TYR A C 1
ATOM 582 O O . TYR A 1 72 ? 5.445 -14.711 3.262 1 98.94 72 TYR A O 1
ATOM 590 N N . PRO A 1 73 ? 6.574 -16.422 2.529 1 98.75 73 PRO A N 1
ATOM 591 C CA . PRO A 1 73 ? 5.898 -17.281 3.504 1 98.75 73 PRO A CA 1
ATOM 592 C C . PRO A 1 73 ? 6.281 -16.953 4.945 1 98.75 73 PRO A C 1
ATOM 594 O O . PRO A 1 73 ? 5.438 -17.031 5.844 1 98.75 73 PRO A O 1
ATOM 597 N N . ASN A 1 74 ? 7.543 -16.641 5.172 1 98.62 74 ASN A N 1
ATOM 598 C CA . ASN A 1 74 ? 8.102 -16.312 6.48 1 98.62 74 ASN A CA 1
ATOM 599 C C . ASN A 1 74 ? 8.93 -15.023 6.43 1 98.62 74 ASN A C 1
ATOM 601 O O . ASN A 1 74 ? 10.148 -15.062 6.602 1 98.62 74 ASN A O 1
ATOM 605 N N . PRO A 1 75 ? 8.273 -13.883 6.219 1 98.69 75 PRO A N 1
ATOM 606 C CA . PRO A 1 75 ? 9.023 -12.633 6.09 1 98.69 75 PRO A CA 1
ATOM 607 C C . PRO A 1 75 ? 9.711 -12.219 7.395 1 98.69 75 PRO A C 1
ATOM 609 O O . PRO A 1 75 ? 9.344 -12.703 8.469 1 98.69 75 PRO A O 1
ATOM 612 N N . LYS A 1 76 ? 10.703 -11.438 7.207 1 97.75 76 LYS A N 1
ATOM 613 C CA . LYS A 1 76 ? 11.273 -10.789 8.383 1 97.75 76 LYS A CA 1
ATOM 614 C C . LYS A 1 76 ? 10.258 -9.875 9.055 1 97.75 76 LYS A C 1
ATOM 616 O O . LYS A 1 76 ? 9.258 -9.492 8.445 1 97.75 76 LYS A O 1
ATOM 621 N N . GLU A 1 77 ? 10.516 -9.477 10.234 1 96.19 77 GLU A N 1
ATOM 622 C CA . GLU A 1 77 ? 9.555 -8.742 11.055 1 96.19 77 GLU A CA 1
ATOM 623 C C . GLU A 1 77 ? 9.109 -7.461 10.367 1 96.19 77 GLU A C 1
ATOM 625 O O . GLU A 1 77 ? 7.918 -7.133 10.359 1 96.19 77 GLU A O 1
ATOM 630 N N . ALA A 1 78 ? 10 -6.82 9.75 1 95.69 78 ALA A N 1
ATOM 631 C CA . ALA A 1 78 ? 9.727 -5.527 9.133 1 95.69 78 ALA A CA 1
ATOM 632 C C . ALA A 1 78 ? 8.766 -5.672 7.957 1 95.69 78 ALA A C 1
ATOM 634 O O . ALA A 1 78 ? 8.156 -4.691 7.523 1 95.69 78 ALA A O 1
ATOM 635 N N . ALA A 1 79 ? 8.586 -6.938 7.492 1 97.56 79 ALA A N 1
ATOM 636 C CA . ALA A 1 79 ? 7.73 -7.172 6.332 1 97.56 79 ALA A CA 1
ATOM 637 C C . ALA A 1 79 ? 6.57 -8.102 6.68 1 97.56 79 ALA A C 1
ATOM 639 O O . ALA A 1 79 ? 5.938 -8.672 5.793 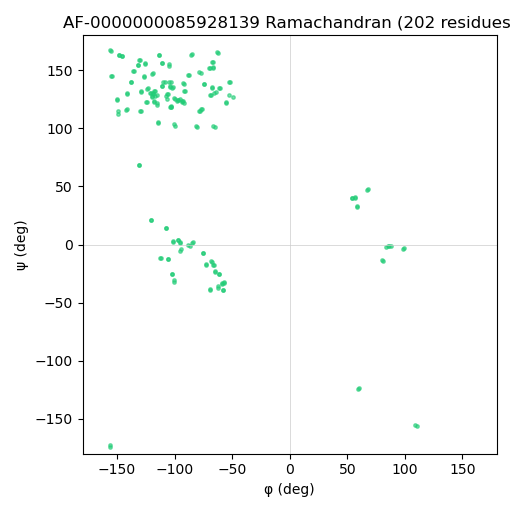1 97.56 79 ALA A O 1
ATOM 640 N N . ASN A 1 80 ? 6.262 -8.18 7.953 1 96.94 80 ASN A N 1
ATOM 641 C CA . ASN A 1 80 ? 5.219 -9.094 8.406 1 96.94 80 ASN A CA 1
ATOM 642 C C . ASN A 1 80 ? 3.865 -8.758 7.793 1 96.94 80 ASN A C 1
ATOM 644 O O . ASN A 1 80 ? 3.027 -9.641 7.605 1 96.94 80 ASN A O 1
ATOM 648 N N . THR A 1 81 ? 3.713 -7.527 7.434 1 96.94 81 THR A N 1
ATOM 649 C CA . THR A 1 81 ? 2.426 -7.074 6.922 1 96.94 81 THR A CA 1
ATOM 650 C C . THR A 1 81 ? 2.096 -7.762 5.598 1 96.94 81 THR A C 1
ATOM 652 O O . THR A 1 81 ? 0.923 -7.93 5.258 1 96.94 81 THR A O 1
ATOM 655 N N . ILE A 1 82 ? 3.08 -8.242 4.867 1 98.56 82 ILE A N 1
ATOM 656 C CA . ILE A 1 82 ? 2.807 -8.836 3.564 1 98.56 82 ILE A CA 1
ATOM 657 C C . ILE A 1 82 ? 2.969 -10.352 3.643 1 98.56 82 ILE A C 1
ATOM 659 O O . ILE A 1 82 ? 3.039 -11.031 2.615 1 98.56 82 ILE A O 1
ATOM 663 N N . GLN A 1 83 ? 3.023 -10.898 4.801 1 98.62 83 GLN A N 1
ATOM 664 C CA . GLN A 1 83 ? 3.172 -12.344 4.938 1 98.62 83 GLN A CA 1
ATOM 665 C C . GLN A 1 83 ? 2.076 -13.086 4.172 1 98.62 83 GLN A C 1
ATOM 667 O O . GLN A 1 83 ? 0.888 -12.859 4.41 1 98.62 83 GLN A O 1
ATOM 672 N N . GLY A 1 84 ? 2.508 -13.898 3.271 1 98.75 84 GLY A N 1
ATOM 673 C CA . GLY A 1 84 ? 1.578 -14.758 2.553 1 98.75 84 GLY A CA 1
ATOM 674 C C . GLY A 1 84 ? 0.863 -14.047 1.42 1 98.75 84 GLY A C 1
ATOM 675 O O . GLY A 1 84 ? 0.208 -14.688 0.594 1 98.75 84 GLY A O 1
ATOM 676 N N . TYR A 1 85 ? 0.903 -12.727 1.357 1 98.94 85 TYR A N 1
ATOM 677 C CA . TYR A 1 85 ? 0.312 -11.977 0.256 1 98.94 85 TYR A CA 1
ATOM 678 C C . TYR A 1 85 ? 1.051 -12.25 -1.049 1 98.94 85 TYR A C 1
ATOM 680 O O . TYR A 1 85 ? 2.252 -12.531 -1.043 1 98.94 85 TYR A O 1
ATOM 688 N N . ILE A 1 86 ? 0.325 -12.109 -2.129 1 98.94 86 ILE A N 1
ATOM 689 C CA . ILE A 1 86 ? 0.899 -12.508 -3.41 1 98.94 86 ILE A CA 1
ATOM 690 C C . ILE A 1 86 ? 0.971 -11.297 -4.344 1 98.94 86 ILE A C 1
ATOM 692 O O . ILE A 1 86 ? -0.009 -10.57 -4.496 1 98.94 86 ILE A O 1
ATOM 696 N N . ALA A 1 87 ? 2.131 -11.125 -4.902 1 98.94 87 ALA A N 1
ATOM 697 C CA . ALA A 1 87 ? 2.367 -10.086 -5.906 1 98.94 87 ALA A CA 1
ATOM 698 C C . ALA A 1 87 ? 2.674 -10.703 -7.27 1 98.94 87 ALA A C 1
ATOM 700 O O . ALA A 1 87 ? 2.941 -11.906 -7.367 1 98.94 87 ALA A O 1
ATOM 701 N N . PHE A 1 88 ? 2.551 -9.867 -8.312 1 98.94 88 PHE A N 1
ATOM 702 C CA . PHE A 1 88 ? 2.703 -10.352 -9.68 1 98.94 88 PHE A CA 1
ATOM 703 C C . PHE A 1 88 ? 3.633 -9.438 -10.469 1 98.94 88 PHE A C 1
ATOM 705 O O . PHE A 1 88 ? 3.797 -8.266 -10.133 1 98.94 88 PHE A O 1
ATOM 712 N N . TRP A 1 89 ? 4.234 -9.984 -11.453 1 98.5 89 TRP A N 1
ATOM 713 C CA . TRP A 1 89 ? 5.051 -9.242 -12.406 1 98.5 89 TRP A CA 1
ATOM 714 C C . TRP A 1 89 ? 5.148 -9.984 -13.734 1 98.5 89 TRP A C 1
ATOM 716 O O . TRP A 1 89 ? 4.344 -10.867 -14.023 1 98.5 89 TRP A O 1
ATOM 726 N N . LYS A 1 90 ? 6.043 -9.375 -14.648 1 98.31 90 LYS A N 1
ATOM 727 C CA . LYS A 1 90 ? 6.324 -10.016 -15.93 1 98.31 90 LYS A CA 1
ATOM 728 C C . LYS A 1 90 ? 5.094 -9.992 -16.828 1 98.31 90 LYS A C 1
ATOM 730 O O . LYS A 1 90 ? 4.715 -11.023 -17.391 1 98.31 90 LYS A O 1
ATOM 735 N N . GLY A 1 91 ? 4.461 -8.836 -16.938 1 98.06 91 GLY A N 1
ATOM 736 C CA . GLY A 1 91 ? 3.414 -8.625 -17.922 1 98.06 91 GLY A CA 1
ATOM 737 C C . GLY A 1 91 ? 2.018 -8.789 -17.344 1 98.06 91 GLY A C 1
ATOM 738 O O . GLY A 1 91 ? 1.026 -8.609 -18.062 1 98.06 91 GLY A O 1
ATOM 739 N N . VAL A 1 92 ? 1.918 -9.148 -16.125 1 98.69 92 VAL A N 1
ATOM 740 C CA . VAL A 1 92 ? 0.61 -9.133 -15.484 1 98.69 92 VAL A CA 1
ATOM 741 C C . VAL A 1 92 ? 0.119 -7.691 -15.344 1 98.69 92 VAL A C 1
ATOM 743 O O . VAL A 1 92 ? 0.883 -6.801 -14.961 1 98.69 92 VAL A O 1
ATOM 746 N N . LYS A 1 93 ? -1.156 -7.5 -15.68 1 97.75 93 LYS A N 1
ATOM 747 C CA . LYS A 1 93 ? -1.742 -6.164 -15.617 1 97.75 93 LYS A CA 1
ATOM 748 C C . LYS A 1 93 ? -2.494 -5.961 -14.305 1 97.75 93 LYS A C 1
ATOM 750 O O . LYS A 1 93 ? -3.359 -6.766 -13.945 1 97.75 93 LYS A O 1
ATOM 755 N N . ILE A 1 94 ? -2.08 -4.898 -13.602 1 97.31 94 ILE A N 1
ATOM 756 C CA . ILE A 1 94 ? -2.828 -4.508 -12.414 1 97.31 94 ILE A CA 1
ATOM 757 C C . ILE A 1 94 ? -3.801 -3.383 -12.758 1 97.31 94 ILE A C 1
ATOM 759 O O . ILE A 1 94 ? -3.393 -2.346 -13.281 1 97.31 94 ILE A O 1
ATOM 763 N N . VAL A 1 95 ? -5.117 -3.574 -12.477 1 94.94 95 VAL A N 1
ATOM 764 C CA . VAL A 1 95 ? -6.164 -2.617 -12.828 1 94.94 95 VAL A CA 1
ATOM 765 C C . VAL A 1 95 ? -6.898 -2.174 -11.562 1 94.94 95 VAL A C 1
ATOM 767 O O . VAL A 1 95 ? -7.297 -3.006 -10.742 1 94.94 95 VAL A O 1
ATOM 770 N N . TRP A 1 96 ? -7.008 -0.874 -11.477 1 92.25 96 TRP A N 1
ATOM 771 C CA . TRP A 1 96 ? -7.719 -0.297 -10.344 1 92.25 96 TRP A CA 1
ATOM 772 C C . TRP A 1 96 ? -9.07 0.263 -10.773 1 92.25 96 TRP A C 1
ATOM 774 O O . TRP A 1 96 ? -9.164 0.979 -11.773 1 92.25 96 TRP A O 1
ATOM 784 N N . ASP A 1 97 ? -10.055 -0.111 -10.141 1 84.94 97 ASP A N 1
ATOM 785 C CA . ASP A 1 97 ? -11.344 0.517 -10.422 1 84.94 97 ASP A CA 1
ATOM 786 C C . ASP A 1 97 ? -11.336 1.991 -10.023 1 84.94 97 ASP A C 1
ATOM 788 O O . ASP A 1 97 ? -10.727 2.365 -9.023 1 84.94 97 ASP A O 1
ATOM 792 N N . GLU A 1 98 ? -11.766 2.814 -10.93 1 68.69 98 GLU A N 1
ATOM 793 C CA . GLU A 1 98 ? -11.75 4.27 -10.805 1 68.69 98 GLU A CA 1
ATOM 794 C C . GLU A 1 98 ? -12.68 4.734 -9.688 1 68.69 98 GLU A C 1
ATOM 796 O O . GLU A 1 98 ? -13.828 4.297 -9.609 1 68.69 98 GLU A O 1
ATOM 801 N N . LYS A 1 99 ? -12.195 5.031 -8.625 1 69.31 99 LYS A N 1
ATOM 802 C CA . LYS A 1 99 ? -13.047 5.82 -7.746 1 69.31 99 LYS A CA 1
ATOM 803 C C . LYS A 1 99 ? -12.227 6.75 -6.859 1 69.31 99 LYS A C 1
ATOM 805 O O . LYS A 1 99 ? -11.188 6.348 -6.324 1 69.31 99 LYS A O 1
ATOM 810 N N . ASP A 1 100 ? -12.438 8.039 -7.121 1 68 100 ASP A N 1
ATOM 811 C CA . ASP A 1 100 ? -11.992 8.977 -6.094 1 68 100 ASP A CA 1
ATOM 812 C C . ASP A 1 100 ? -12.57 8.609 -4.727 1 68 100 ASP A C 1
ATOM 814 O O . ASP A 1 100 ? -13.734 8.203 -4.625 1 68 100 ASP A O 1
ATOM 818 N N . GLU A 1 101 ? -11.586 8.547 -3.783 1 80.25 101 GLU A N 1
ATOM 819 C CA . GLU A 1 101 ? -12.102 8.133 -2.48 1 80.25 101 GLU A CA 1
ATOM 820 C C . GLU A 1 101 ? -11.945 9.25 -1.451 1 80.25 101 GLU A C 1
ATOM 822 O O . GLU A 1 101 ? -10.875 9.844 -1.322 1 80.25 101 GLU A O 1
ATOM 827 N N . LYS A 1 102 ? -13.078 9.664 -0.922 1 84.75 102 LYS A N 1
ATOM 828 C CA . LYS A 1 102 ? -13.023 10.523 0.259 1 84.75 102 LYS A CA 1
ATOM 829 C C . LYS A 1 102 ? -12.727 9.711 1.515 1 84.75 102 LYS A C 1
ATOM 831 O O . LYS A 1 102 ? -13.484 8.797 1.863 1 84.75 102 LYS A O 1
ATOM 836 N N . VAL A 1 103 ? -11.547 9.984 2.117 1 92.06 103 VAL A N 1
ATOM 837 C CA . VAL A 1 103 ? -11.125 9.227 3.287 1 92.06 103 VAL A CA 1
ATOM 838 C C . VAL A 1 103 ? -11.438 10.008 4.559 1 92.06 103 VAL A C 1
ATOM 840 O O . VAL A 1 103 ? -11.523 11.242 4.531 1 92.06 103 VAL A O 1
ATOM 843 N N . MET B 1 1 ? 0.269 9.016 -10.945 1 92.38 1 MET B N 1
ATOM 844 C CA . MET B 1 1 ? 0.397 9.898 -9.789 1 92.38 1 MET B CA 1
ATOM 845 C C . MET B 1 1 ? -0.75 9.68 -8.805 1 92.38 1 MET B C 1
ATOM 847 O O . MET B 1 1 ? -1.848 9.289 -9.203 1 92.38 1 MET B O 1
ATOM 851 N N . VAL B 1 2 ? -0.399 9.875 -7.516 1 96.25 2 VAL B N 1
ATOM 852 C CA . VAL B 1 2 ? -1.371 9.859 -6.43 1 96.25 2 VAL B CA 1
ATOM 853 C C . VAL B 1 2 ? -1.407 11.234 -5.75 1 96.25 2 VAL B C 1
ATOM 855 O O . VAL B 1 2 ? -0.361 11.805 -5.438 1 96.25 2 VAL B O 1
ATOM 858 N N . LYS B 1 3 ? -2.67 11.734 -5.555 1 97.81 3 LYS B N 1
ATOM 859 C CA . LYS B 1 3 ? -2.811 13.055 -4.938 1 97.81 3 LYS B CA 1
ATOM 860 C C . LYS B 1 3 ? -3.748 13 -3.736 1 97.81 3 LYS B C 1
ATOM 862 O O . LYS B 1 3 ? -4.723 12.25 -3.734 1 97.81 3 LYS B O 1
ATOM 867 N N . ALA B 1 4 ? -3.414 13.789 -2.766 1 98.69 4 ALA B N 1
ATOM 868 C CA . ALA B 1 4 ? -4.344 14.148 -1.699 1 98.69 4 ALA B CA 1
ATOM 869 C C . ALA B 1 4 ? -4.852 15.578 -1.87 1 98.69 4 ALA B C 1
ATOM 871 O O . ALA B 1 4 ? -4.059 16.5 -2.062 1 98.69 4 ALA B O 1
ATOM 872 N N . ILE B 1 5 ? -6.188 15.727 -1.821 1 98.62 5 ILE B N 1
ATOM 873 C CA . ILE B 1 5 ? -6.809 17.016 -2.08 1 98.62 5 ILE B CA 1
ATOM 874 C C . ILE B 1 5 ? -7.777 17.359 -0.949 1 98.62 5 ILE B C 1
ATOM 876 O O . ILE B 1 5 ? -8.57 16.516 -0.527 1 98.62 5 ILE B O 1
ATOM 880 N N . TRP B 1 6 ? -7.652 18.547 -0.462 1 98.69 6 TRP B N 1
ATOM 881 C CA . TRP B 1 6 ? -8.609 19.047 0.521 1 98.69 6 TRP B CA 1
ATOM 882 C C . TRP B 1 6 ? -8.922 20.516 0.28 1 98.69 6 TRP B C 1
ATOM 884 O O . TRP B 1 6 ? -8.016 21.312 0.039 1 98.69 6 TRP B O 1
ATOM 894 N N . ASN B 1 7 ? -10.164 20.75 0.249 1 98.19 7 ASN B N 1
ATOM 895 C CA . ASN B 1 7 ? -10.617 22.125 0.043 1 98.19 7 ASN B CA 1
ATOM 896 C C . ASN B 1 7 ? -10 22.734 -1.212 1 98.19 7 ASN B C 1
ATOM 898 O O . ASN B 1 7 ? -9.484 23.844 -1.174 1 98.19 7 ASN B O 1
ATOM 902 N N . GLY B 1 8 ? -9.914 21.969 -2.229 1 97.5 8 GLY B N 1
ATOM 903 C CA . GLY B 1 8 ? -9.516 22.422 -3.551 1 97.5 8 GLY B CA 1
ATOM 904 C C . GLY B 1 8 ? -8.016 22.484 -3.738 1 97.5 8 GLY B C 1
ATOM 905 O O . GLY B 1 8 ? -7.531 22.797 -4.832 1 97.5 8 GLY B O 1
ATOM 906 N N . GLU B 1 9 ? -7.23 22.188 -2.729 1 98.62 9 GLU B N 1
ATOM 907 C CA . GLU B 1 9 ? -5.777 22.266 -2.803 1 98.62 9 GLU B CA 1
ATOM 908 C C . GLU B 1 9 ? -5.145 20.875 -2.814 1 98.62 9 GLU B C 1
ATOM 910 O O . GLU B 1 9 ? -5.574 19.984 -2.074 1 98.62 9 GLU B O 1
ATOM 915 N N . ILE B 1 10 ? -4.102 20.719 -3.652 1 98.75 10 ILE B N 1
ATOM 916 C CA . ILE B 1 10 ? -3.271 19.531 -3.564 1 98.75 10 ILE B CA 1
ATOM 917 C C . ILE B 1 10 ? -2.33 19.641 -2.367 1 98.75 10 ILE B C 1
ATOM 919 O O . ILE B 1 10 ?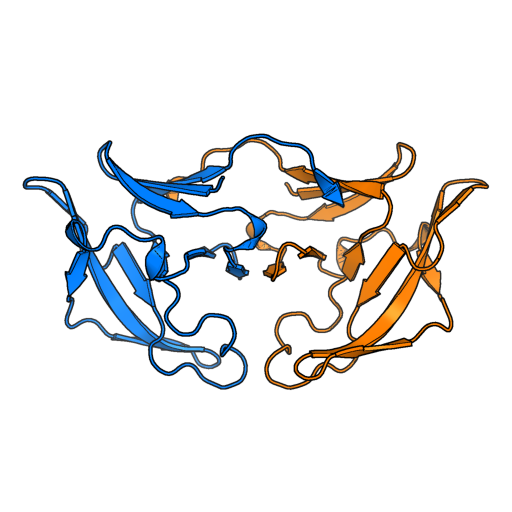 -1.448 20.5 -2.342 1 98.75 10 ILE B O 1
ATOM 923 N N . ILE B 1 11 ? -2.527 18.75 -1.455 1 98.88 11 ILE B N 1
ATOM 924 C CA . ILE B 1 11 ? -1.736 18.891 -0.237 1 98.88 11 ILE B CA 1
ATOM 925 C C . ILE B 1 11 ? -0.64 17.828 -0.218 1 98.88 11 ILE B C 1
ATOM 927 O O . ILE B 1 11 ? 0.307 17.906 0.567 1 98.88 11 ILE B O 1
ATOM 931 N N . ALA B 1 12 ? -0.725 16.828 -1.101 1 98.88 12 ALA B N 1
ATOM 932 C CA . ALA B 1 12 ? 0.338 15.859 -1.34 1 98.88 12 ALA B CA 1
ATOM 933 C C . ALA B 1 12 ? 0.242 15.281 -2.746 1 98.88 12 ALA B C 1
ATOM 935 O O . ALA B 1 12 ? -0.855 15.125 -3.289 1 98.88 12 ALA B O 1
ATOM 936 N N . GLU B 1 13 ? 1.339 15.016 -3.32 1 98.69 13 GLU B N 1
ATOM 937 C CA . GLU B 1 13 ? 1.401 14.406 -4.645 1 98.69 13 GLU B CA 1
ATOM 938 C C . GLU B 1 13 ? 2.654 13.547 -4.797 1 98.69 13 GLU B C 1
ATOM 940 O O . GLU B 1 13 ? 3.77 14.023 -4.574 1 98.69 13 GLU B O 1
ATOM 945 N N . ALA B 1 14 ? 2.504 12.305 -5.148 1 98.44 14 ALA B N 1
ATOM 946 C CA . ALA B 1 14 ? 3.619 11.375 -5.293 1 98.44 14 ALA B CA 1
ATOM 947 C C . ALA B 1 14 ? 3.361 10.383 -6.426 1 98.44 14 ALA B C 1
ATOM 949 O O . ALA B 1 14 ? 2.229 10.242 -6.895 1 98.44 14 ALA B O 1
ATOM 950 N N . LYS B 1 15 ? 4.426 9.789 -6.848 1 96.69 15 LYS B N 1
ATOM 951 C CA . LYS B 1 15 ? 4.27 8.672 -7.777 1 96.69 15 LYS B CA 1
ATOM 952 C C . LYS B 1 15 ? 3.656 7.457 -7.086 1 96.69 15 LYS B C 1
ATOM 954 O O . LYS B 1 15 ? 3.811 7.285 -5.875 1 96.69 15 LYS B O 1
ATOM 959 N N . ARG B 1 16 ? 2.979 6.672 -7.871 1 94.19 16 ARG B N 1
ATOM 960 C CA . ARG B 1 16 ? 2.303 5.484 -7.355 1 94.19 16 ARG B CA 1
ATOM 961 C C . ARG B 1 16 ? 3.295 4.535 -6.691 1 94.19 16 ARG B C 1
ATOM 963 O O . ARG B 1 16 ? 2.967 3.883 -5.695 1 94.19 16 ARG B O 1
ATOM 970 N N . ASP B 1 17 ? 4.543 4.469 -7.203 1 95.31 17 ASP B N 1
ATOM 971 C CA . ASP B 1 17 ? 5.504 3.512 -6.668 1 95.31 17 ASP B CA 1
ATOM 972 C C . ASP B 1 17 ? 6.223 4.078 -5.449 1 95.31 17 ASP B C 1
ATOM 974 O O . ASP B 1 17 ? 7.094 3.422 -4.871 1 95.31 17 ASP B O 1
ATOM 978 N N . GLU B 1 18 ? 5.82 5.277 -5.113 1 97.94 18 GLU B N 1
ATOM 979 C CA . GLU B 1 18 ? 6.457 5.91 -3.963 1 97.94 18 GLU B CA 1
ATOM 980 C C . GLU B 1 18 ? 5.562 5.828 -2.727 1 97.94 18 GLU B C 1
ATOM 982 O O . GLU B 1 18 ? 6.047 5.926 -1.598 1 97.94 18 GLU B O 1
ATOM 987 N N . VAL B 1 19 ? 4.238 5.711 -2.953 1 98.44 19 VAL B N 1
ATOM 988 C CA . VAL B 1 19 ? 3.352 5.668 -1.796 1 98.44 19 VAL B CA 1
ATOM 989 C C . VAL B 1 19 ? 3.248 4.234 -1.278 1 98.44 19 VAL B C 1
ATOM 991 O O . VAL B 1 19 ? 3.717 3.297 -1.93 1 98.44 19 VAL B O 1
ATOM 994 N N . ILE B 1 20 ? 2.781 4.148 -0.066 1 98.75 20 ILE B N 1
ATOM 995 C CA . ILE B 1 20 ? 2.422 2.875 0.55 1 98.75 20 ILE B CA 1
ATOM 996 C C . ILE B 1 20 ? 0.919 2.84 0.824 1 98.75 20 ILE B C 1
ATOM 998 O O . ILE B 1 20 ? 0.344 3.828 1.288 1 98.75 20 ILE B O 1
ATOM 1002 N N . LEU B 1 21 ? 0.236 1.812 0.391 1 98.38 21 LEU B N 1
ATOM 1003 C CA . LEU B 1 21 ? -1.146 1.531 0.765 1 98.38 21 LEU B CA 1
ATOM 1004 C C . LEU B 1 21 ? -1.215 0.405 1.79 1 98.38 21 LEU B C 1
ATOM 1006 O O . LEU B 1 21 ? -0.747 -0.707 1.53 1 98.38 21 LEU B O 1
ATOM 1010 N N . LEU B 1 22 ? -1.712 0.695 2.934 1 98.56 22 LEU B N 1
ATOM 1011 C CA . LEU B 1 22 ? -1.771 -0.226 4.062 1 98.56 22 LEU B CA 1
ATOM 1012 C C . LEU B 1 22 ? -3.082 -0.066 4.828 1 98.56 22 LEU B C 1
ATOM 1014 O O . LEU B 1 22 ? -3.385 1.02 5.328 1 98.56 22 LEU B O 1
ATOM 1018 N N . GLU B 1 23 ? -3.846 -1.116 4.824 1 97.38 23 GLU B N 1
ATOM 1019 C CA . GLU B 1 23 ? -5.133 -1.103 5.516 1 97.38 23 GLU B CA 1
ATOM 1020 C C . GLU B 1 23 ? -6.035 0.003 4.977 1 97.38 23 GLU B C 1
ATOM 1022 O O . GLU B 1 23 ? -6.711 0.688 5.746 1 97.38 23 GLU B O 1
ATOM 1027 N N . GLY B 1 24 ? -5.887 0.249 3.715 1 96.5 24 GLY B N 1
ATOM 1028 C CA . GLY B 1 24 ? -6.773 1.186 3.045 1 96.5 24 GLY B CA 1
ATOM 1029 C C . GLY B 1 24 ? -6.312 2.627 3.148 1 96.5 24 GLY B C 1
ATOM 1030 O O . GLY B 1 24 ? -6.922 3.523 2.566 1 96.5 24 GLY B O 1
ATOM 1031 N N . ASN B 1 25 ? -5.195 2.848 3.848 1 98.06 25 ASN B N 1
ATOM 1032 C CA . ASN B 1 25 ? -4.652 4.195 3.99 1 98.06 25 ASN B CA 1
ATOM 1033 C C . ASN B 1 25 ? -3.434 4.402 3.098 1 98.06 25 ASN B C 1
ATOM 1035 O O . ASN B 1 25 ? -2.562 3.537 3.014 1 98.06 25 ASN B O 1
ATOM 1039 N N . VAL B 1 26 ? -3.424 5.562 2.447 1 98.44 26 VAL B N 1
ATOM 1040 C CA . VAL B 1 26 ? -2.277 5.902 1.613 1 98.44 26 VAL B CA 1
ATOM 1041 C C . VAL B 1 26 ? -1.279 6.73 2.42 1 98.44 26 VAL B C 1
ATOM 1043 O O . VAL B 1 26 ? -1.636 7.766 2.988 1 98.44 26 VAL B O 1
ATOM 1046 N N . TYR B 1 27 ? -0.08 6.25 2.475 1 98.94 27 TYR B N 1
ATOM 1047 C CA . TYR B 1 27 ? 1.02 6.945 3.135 1 98.94 27 TYR B CA 1
ATOM 1048 C C . TYR B 1 27 ? 1.958 7.574 2.113 1 98.94 27 TYR B C 1
ATOM 1050 O O . TYR B 1 27 ? 2.568 6.871 1.305 1 98.94 27 TYR B O 1
ATOM 1058 N N . PHE B 1 28 ? 2.057 8.891 2.186 1 98.94 28 PHE B N 1
ATOM 1059 C CA . PHE B 1 28 ? 2.904 9.664 1.287 1 98.94 28 PHE B CA 1
ATOM 1060 C C . PHE B 1 28 ? 4.289 9.867 1.893 1 98.94 28 PHE B C 1
ATOM 1062 O O . PHE B 1 28 ? 4.418 10.133 3.09 1 98.94 28 PHE B O 1
ATOM 1069 N N . PRO B 1 29 ? 5.324 9.742 1.063 1 98.88 29 PRO B N 1
ATOM 1070 C CA . PRO B 1 29 ? 6.613 10.227 1.563 1 98.88 29 PRO B CA 1
ATOM 1071 C C . PRO B 1 29 ? 6.539 11.664 2.07 1 98.88 29 PRO B C 1
ATOM 1073 O O . PRO B 1 29 ? 5.852 12.5 1.475 1 98.88 29 PRO B O 1
ATOM 1076 N N . PRO B 1 30 ? 7.207 11.883 3.15 1 98.69 30 PRO B N 1
ATOM 1077 C CA . PRO B 1 30 ? 7.066 13.219 3.734 1 98.69 30 PRO B CA 1
ATOM 1078 C C . PRO B 1 30 ? 7.457 14.328 2.762 1 98.69 30 PRO B C 1
ATOM 1080 O O . PRO B 1 30 ? 6.875 15.422 2.799 1 98.69 30 PRO B O 1
ATOM 1083 N N . ASP B 1 31 ? 8.414 14.094 1.869 1 98.56 31 ASP B N 1
ATOM 1084 C CA . ASP B 1 31 ? 8.898 15.125 0.958 1 98.56 31 ASP B CA 1
ATOM 1085 C C . ASP B 1 31 ? 7.906 15.383 -0.172 1 98.56 31 ASP B C 1
ATOM 1087 O O . ASP B 1 31 ? 8.078 16.312 -0.96 1 98.56 31 ASP B O 1
ATOM 1091 N N . THR B 1 32 ? 6.879 14.586 -0.259 1 98.81 32 THR B N 1
ATOM 1092 C CA . THR B 1 32 ? 5.867 14.75 -1.298 1 98.81 32 THR B CA 1
ATOM 1093 C C . THR B 1 32 ? 4.621 15.43 -0.737 1 98.81 32 THR B C 1
ATOM 1095 O O . THR B 1 32 ? 3.619 15.578 -1.441 1 98.81 32 THR B O 1
ATOM 1098 N N . VAL B 1 33 ? 4.684 15.805 0.539 1 98.94 33 VAL B N 1
ATOM 1099 C CA . VAL B 1 33 ? 3.596 16.5 1.229 1 98.94 33 VAL B CA 1
ATOM 1100 C C . VAL B 1 33 ? 3.914 17.984 1.338 1 98.94 33 VAL B C 1
ATOM 1102 O O . VAL B 1 33 ? 5.047 18.359 1.642 1 98.94 33 VAL B O 1
ATOM 1105 N N . ARG B 1 34 ? 2.926 18.75 1.038 1 98.81 34 ARG B N 1
ATOM 1106 C CA . ARG B 1 34 ? 3.078 20.203 1.135 1 98.81 34 ARG B CA 1
ATOM 1107 C C . ARG B 1 34 ? 2.918 20.672 2.576 1 98.81 34 ARG B C 1
ATOM 1109 O O . ARG B 1 34 ? 1.808 20.984 3.014 1 98.81 34 ARG B O 1
ATOM 1116 N N . LYS B 1 35 ? 4.031 20.922 3.168 1 98.5 35 LYS B N 1
ATOM 1117 C CA . LYS B 1 35 ? 4.062 21.141 4.613 1 98.5 35 LYS B CA 1
ATOM 1118 C C . LYS B 1 35 ? 3.457 22.484 4.977 1 98.5 35 LYS B C 1
ATOM 1120 O O . LYS B 1 35 ? 3.1 22.719 6.133 1 98.5 35 LYS B O 1
ATOM 1125 N N . GLU B 1 36 ? 3.338 23.359 4 1 98.56 36 GLU B N 1
ATOM 1126 C CA . GLU B 1 36 ? 2.734 24.656 4.273 1 98.56 36 GLU B CA 1
ATOM 1127 C C . GLU B 1 36 ? 1.263 24.516 4.648 1 98.56 36 GLU B C 1
ATOM 1129 O O . GLU B 1 36 ? 0.671 25.422 5.227 1 98.56 36 GLU B O 1
ATOM 1134 N N . PHE B 1 37 ? 0.642 23.328 4.32 1 98.88 37 PHE B N 1
ATOM 1135 C CA . PHE B 1 37 ? -0.764 23.094 4.633 1 98.88 37 PHE B CA 1
ATOM 1136 C C . PHE B 1 37 ? -0.906 22.312 5.93 1 98.88 37 PHE B C 1
ATOM 1138 O O . PHE B 1 37 ? -2.012 21.922 6.305 1 98.88 37 PHE B O 1
ATOM 1145 N N . LEU B 1 38 ? 0.229 22.016 6.633 1 98.88 38 LEU B N 1
ATOM 1146 C CA . LEU B 1 38 ? 0.183 21.219 7.852 1 98.88 38 LEU B CA 1
ATOM 1147 C C . LEU B 1 38 ? 0.521 22.062 9.07 1 98.88 38 LEU B C 1
ATOM 1149 O O . LEU B 1 38 ? 1.426 22.906 9.023 1 98.88 38 LEU B O 1
ATOM 1153 N N . ARG B 1 39 ? -0.268 21.844 10.094 1 98.88 39 ARG B N 1
ATOM 1154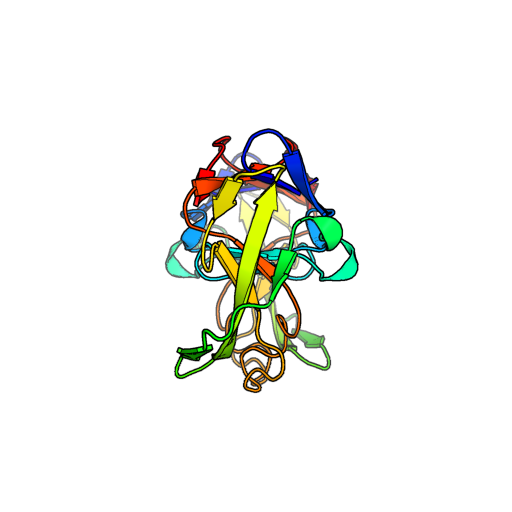 C CA . ARG B 1 39 ? 0.033 22.391 11.414 1 98.88 39 ARG B CA 1
ATOM 1155 C C . ARG B 1 39 ? 0.122 21.297 12.461 1 98.88 39 ARG B C 1
ATOM 1157 O O . ARG B 1 39 ? -0.76 20.438 12.555 1 98.88 39 ARG B O 1
ATOM 1164 N N . LYS B 1 40 ? 1.137 21.391 13.266 1 98.5 40 LYS B N 1
ATOM 1165 C CA . LYS B 1 40 ? 1.341 20.359 14.273 1 98.5 40 LYS B CA 1
ATOM 1166 C C . LYS B 1 40 ? 0.168 20.297 15.25 1 98.5 40 LYS B C 1
ATOM 1168 O O . LYS B 1 40 ? -0.35 21.328 15.664 1 98.5 40 LYS B O 1
ATOM 1173 N N . SER B 1 41 ? -0.269 19.109 15.516 1 98.88 41 SER B N 1
ATOM 1174 C CA . SER B 1 41 ? -1.264 18.828 16.547 1 98.88 41 SER B CA 1
ATOM 1175 C C . SER B 1 41 ? -0.623 18.203 17.781 1 98.88 41 SER B C 1
ATOM 1177 O O . SER B 1 41 ? 0.396 17.516 17.688 1 98.88 41 SER B O 1
ATOM 1179 N N . SER B 1 42 ? -1.191 18.344 18.953 1 98.69 42 SER B N 1
ATOM 1180 C CA . SER B 1 42 ? -0.714 17.719 20.172 1 98.69 42 SER B CA 1
ATOM 1181 C C . SER B 1 42 ? -1.293 16.312 20.344 1 98.69 42 SER B C 1
ATOM 1183 O O . SER B 1 42 ? -0.962 15.609 21.297 1 98.69 42 SER B O 1
ATOM 1185 N N . THR B 1 43 ? -2.107 15.953 19.391 1 98.81 43 THR B N 1
ATOM 1186 C CA . THR B 1 43 ? -2.795 14.672 19.5 1 98.81 43 THR B CA 1
ATOM 1187 C C . THR B 1 43 ? -1.836 13.523 19.219 1 98.81 43 THR B C 1
ATOM 1189 O O . THR B 1 43 ? -1.011 13.602 18.297 1 98.81 43 THR B O 1
ATOM 1192 N N . HIS B 1 44 ? -1.944 12.445 20.047 1 98.88 44 HIS B N 1
ATOM 1193 C CA . HIS B 1 44 ? -1.258 11.18 19.812 1 98.88 44 HIS B CA 1
ATOM 1194 C C . HIS B 1 44 ? -2.182 9.992 20.094 1 98.88 44 HIS B C 1
ATOM 1196 O O . HIS B 1 44 ? -3.021 10.055 20.984 1 98.88 44 HIS B O 1
ATOM 1202 N N . THR B 1 45 ? -2.084 9.047 19.297 1 98.81 45 THR B N 1
AT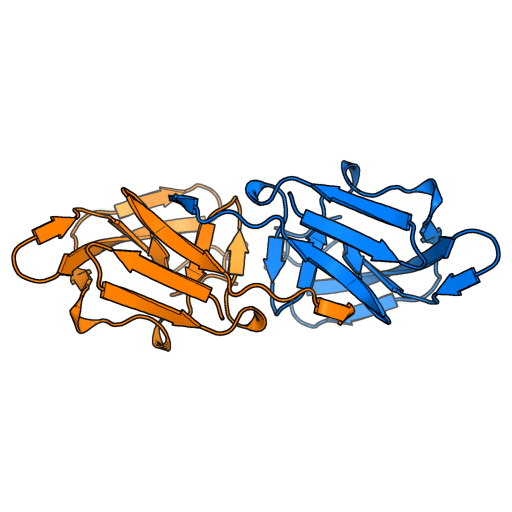OM 1203 C CA . THR B 1 45 ? -2.775 7.781 19.531 1 98.81 45 THR B CA 1
ATOM 1204 C C . THR B 1 45 ? -1.816 6.605 19.375 1 98.81 45 THR B C 1
ATOM 1206 O O . THR B 1 45 ? -0.75 6.738 18.766 1 98.81 45 THR B O 1
ATOM 1209 N N . THR B 1 46 ? -2.225 5.434 20 1 98.69 46 THR B N 1
ATOM 1210 C CA . THR B 1 46 ? -1.348 4.27 19.953 1 98.69 46 THR B CA 1
ATOM 1211 C C . THR B 1 46 ? -2.043 3.096 19.266 1 98.69 46 THR B C 1
ATOM 1213 O O . THR B 1 46 ? -3.217 2.826 19.531 1 98.69 46 THR B O 1
ATOM 1216 N N . CYS B 1 47 ? -1.392 2.58 18.344 1 98.12 47 CYS B N 1
ATOM 1217 C CA . CYS B 1 47 ? -1.747 1.311 17.719 1 98.12 47 CYS B CA 1
ATOM 1218 C C . CYS B 1 47 ? -0.822 0.194 18.188 1 98.12 47 CYS B C 1
ATOM 1220 O O . CYS B 1 47 ? 0.384 0.402 18.328 1 98.12 47 CYS B O 1
ATOM 1222 N N . SER B 1 48 ? -1.279 -0.985 18.438 1 97.56 48 SER B N 1
ATOM 1223 C CA . SER B 1 48 ? -0.551 -2.09 19.047 1 97.56 48 SER B CA 1
ATOM 1224 C C . SER B 1 48 ? 0.639 -2.512 18.188 1 97.56 48 SER B C 1
ATOM 1226 O O . SER B 1 48 ? 1.691 -2.879 18.719 1 97.56 48 SER B O 1
ATOM 1228 N N . TRP B 1 49 ? 0.514 -2.469 16.891 1 97.06 49 TRP B N 1
ATOM 1229 C CA . TRP B 1 49 ? 1.619 -3.016 16.109 1 97.06 49 TRP B CA 1
ATOM 1230 C C . TRP B 1 49 ? 2.338 -1.914 15.328 1 97.06 49 TRP B C 1
ATOM 1232 O O . TRP B 1 49 ? 3.461 -2.109 14.859 1 97.06 49 TRP B O 1
ATOM 1242 N N . LYS B 1 50 ? 1.751 -0.73 15.266 1 97.94 50 LYS B N 1
ATOM 1243 C CA . LYS B 1 50 ? 2.436 0.326 14.523 1 97.94 50 LYS B CA 1
ATOM 1244 C C . LYS B 1 50 ? 3.164 1.277 15.469 1 97.94 50 LYS B C 1
ATOM 1246 O O . LYS B 1 50 ? 4.133 1.93 15.07 1 97.94 50 LYS B O 1
ATOM 1251 N N . GLY B 1 51 ? 2.566 1.423 16.641 1 98.69 51 GLY B N 1
ATOM 1252 C CA . GLY B 1 51 ? 3.182 2.336 17.594 1 98.69 51 GLY B CA 1
ATOM 1253 C C . GLY B 1 51 ? 2.371 3.6 17.812 1 98.69 51 GLY B C 1
ATOM 1254 O O . GLY B 1 51 ? 1.145 3.584 17.688 1 98.69 51 GLY B O 1
ATOM 1255 N N . GLU B 1 52 ? 3.07 4.668 18.25 1 98.88 52 GLU B N 1
ATOM 1256 C CA . GLU B 1 52 ? 2.391 5.922 18.562 1 98.88 52 GLU B CA 1
ATOM 1257 C C . GLU B 1 52 ? 2.363 6.848 17.359 1 98.88 52 GLU B C 1
ATOM 1259 O O . GLU B 1 52 ? 3.412 7.207 16.812 1 98.88 52 GLU B O 1
ATOM 1264 N N . ALA B 1 53 ? 1.167 7.188 17 1 98.88 53 ALA B N 1
ATOM 1265 C CA . ALA B 1 53 ? 0.979 8.133 15.898 1 98.88 53 ALA B CA 1
ATOM 1266 C C . ALA B 1 53 ? 1.007 9.57 16.406 1 98.88 53 ALA B C 1
ATOM 1268 O O . ALA B 1 53 ? 0.58 9.852 17.531 1 98.88 53 ALA B O 1
ATOM 1269 N N . SER B 1 54 ? 1.52 10.445 15.609 1 98.94 54 SER B N 1
ATOM 1270 C CA . SER B 1 54 ? 1.4 11.891 15.758 1 98.94 54 SER B CA 1
ATOM 1271 C C . SER B 1 54 ? 0.515 12.484 14.664 1 98.94 54 SER B C 1
ATOM 1273 O O . SER B 1 54 ? 0.386 11.914 13.586 1 98.94 54 SER B O 1
ATOM 1275 N N . TYR B 1 55 ? -0.048 13.633 14.945 1 98.94 55 TYR B N 1
ATOM 1276 C CA . TYR B 1 55 ? -1.045 14.164 14.023 1 98.94 55 TYR B CA 1
ATOM 1277 C C . TYR B 1 55 ? -0.688 15.578 13.594 1 98.94 55 TYR B C 1
ATOM 1279 O O . TYR B 1 55 ? 0.07 16.266 14.281 1 98.94 55 TYR B O 1
ATOM 1287 N N . TYR B 1 56 ? -1.208 15.906 12.461 1 98.94 56 TYR B N 1
ATOM 1288 C CA . TYR B 1 56 ? -1.289 17.281 11.969 1 98.94 56 TYR B CA 1
ATOM 1289 C C . TYR B 1 56 ? -2.738 17.703 11.75 1 98.94 56 TYR B C 1
ATOM 1291 O O . TYR B 1 56 ? -3.588 16.859 11.422 1 98.94 56 TYR B O 1
ATOM 1299 N N . HIS B 1 57 ? -2.971 18.938 11.984 1 98.94 57 HIS B N 1
ATOM 1300 C CA . HIS B 1 57 ? -4.113 19.562 11.328 1 98.94 57 HIS B CA 1
ATOM 1301 C C . HIS B 1 57 ? -3.799 19.875 9.867 1 98.94 57 HIS B C 1
ATOM 1303 O O . HIS B 1 57 ? -2.654 20.188 9.523 1 98.94 57 HIS B O 1
ATOM 1309 N N . VAL B 1 58 ? -4.797 19.812 8.984 1 98.94 58 VAL B N 1
ATOM 1310 C CA . VAL B 1 58 ? -4.68 20.297 7.613 1 98.94 58 VAL B CA 1
ATOM 1311 C C . VAL B 1 58 ? -5.316 21.672 7.504 1 98.94 58 VAL B C 1
ATOM 1313 O O . VAL B 1 58 ? -6.469 21.875 7.902 1 98.94 58 VAL B O 1
ATOM 1316 N N . VAL B 1 59 ? -4.516 22.609 7.016 1 98.88 59 VAL B N 1
ATOM 1317 C CA . VAL B 1 59 ? -4.965 23.984 6.977 1 98.88 59 VAL B CA 1
ATOM 1318 C C . VAL B 1 59 ? -4.887 24.516 5.547 1 98.88 59 VAL B C 1
ATOM 1320 O O . VAL B 1 59 ? -3.816 24.516 4.934 1 98.88 59 VAL B O 1
ATOM 1323 N N . VAL B 1 60 ? -5.992 25 4.965 1 98.69 60 VAL B N 1
ATOM 1324 C CA . VAL B 1 60 ? -6.055 25.656 3.66 1 98.69 60 VAL B CA 1
ATOM 1325 C C . VAL B 1 60 ? -6.801 26.984 3.775 1 98.69 60 VAL B C 1
ATOM 1327 O O . VAL B 1 60 ? -8.008 27 4.035 1 98.69 60 VAL B O 1
ATOM 1330 N N . GLY B 1 61 ? -6.09 28 3.539 1 97.31 61 GLY B N 1
ATOM 1331 C CA . GLY B 1 61 ? -6.695 29.297 3.832 1 97.31 61 GLY B CA 1
ATOM 1332 C C . GLY B 1 61 ? -7.082 29.453 5.289 1 97.31 61 GLY B C 1
ATOM 1333 O O . GLY B 1 61 ? -6.254 29.266 6.184 1 97.31 61 GLY B O 1
ATOM 1334 N N . GLU B 1 62 ? -8.367 29.75 5.543 1 97.5 62 GLU B N 1
ATOM 1335 C CA . GLU B 1 62 ? -8.859 29.953 6.902 1 97.5 62 GLU B CA 1
ATOM 1336 C C . GLU B 1 62 ? -9.469 28.672 7.469 1 97.5 62 GLU B C 1
ATOM 1338 O O . GLU B 1 62 ? -9.828 28.625 8.648 1 97.5 62 GLU B O 1
ATOM 1343 N N . GLU B 1 63 ? -9.57 27.672 6.699 1 98.62 63 GLU B N 1
ATOM 1344 C CA . GLU B 1 63 ? -10.227 26.438 7.105 1 98.62 63 GLU B CA 1
ATOM 1345 C C . GLU B 1 63 ? -9.234 25.453 7.73 1 98.62 63 GLU B C 1
ATOM 1347 O O . GLU B 1 63 ? -8.125 25.281 7.215 1 98.62 63 GLU B O 1
ATOM 1352 N N . VAL B 1 64 ? -9.609 24.906 8.867 1 98.81 64 VAL B N 1
ATOM 1353 C CA . VAL B 1 64 ? -8.781 23.953 9.594 1 98.81 64 VAL B CA 1
ATOM 1354 C C . VAL B 1 64 ? -9.516 22.609 9.688 1 98.81 64 VAL B C 1
ATOM 1356 O O . VAL B 1 64 ? -10.672 22.562 10.102 1 98.81 64 VAL B O 1
ATOM 1359 N N . ASN B 1 65 ? -8.898 21.547 9.195 1 98.88 65 ASN B N 1
ATOM 1360 C CA . ASN B 1 65 ? -9.336 20.172 9.414 1 98.88 65 ASN B CA 1
ATOM 1361 C C . ASN B 1 65 ? -8.531 19.5 10.523 1 98.88 65 ASN B C 1
ATOM 1363 O O . ASN B 1 65 ? -7.402 19.062 10.305 1 98.88 65 ASN B O 1
ATOM 1367 N N . GLU B 1 66 ? -9.125 19.406 11.688 1 98.88 66 GLU B N 1
ATOM 1368 C CA . GLU B 1 66 ? -8.406 18.969 12.883 1 98.88 66 GLU B CA 1
ATOM 1369 C C . GLU B 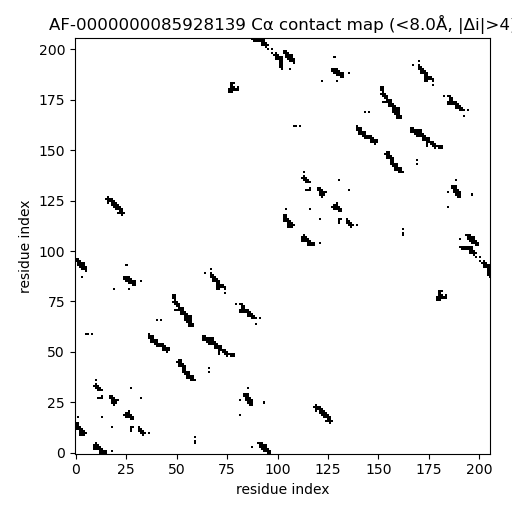1 66 ? -8.008 17.5 12.789 1 98.88 66 GLU B C 1
ATOM 1371 O O . GLU B 1 66 ? -8.836 16.656 12.477 1 98.88 66 GLU B O 1
ATOM 1376 N N . ASP B 1 67 ? -6.719 17.25 13.031 1 98.94 67 ASP B N 1
ATOM 1377 C CA . ASP B 1 67 ? -6.172 15.906 13.148 1 98.94 67 ASP B CA 1
ATOM 1378 C C . ASP B 1 67 ? -6.457 15.086 11.891 1 98.94 67 ASP B C 1
ATOM 1380 O O . ASP B 1 67 ? -6.758 13.891 11.977 1 98.94 67 ASP B O 1
ATOM 1384 N N . ALA B 1 68 ? -6.324 15.766 10.672 1 98.94 68 ALA B N 1
ATOM 1385 C CA . ALA B 1 68 ? -6.727 15.117 9.43 1 98.94 68 ALA B CA 1
ATOM 1386 C C . ALA B 1 68 ? -5.535 14.461 8.734 1 98.94 68 ALA B C 1
ATOM 1388 O O . ALA B 1 68 ? -5.672 13.898 7.648 1 98.94 68 ALA B O 1
ATOM 1389 N N . ALA B 1 69 ? -4.359 14.516 9.328 1 98.94 69 ALA B N 1
ATOM 1390 C CA . ALA B 1 69 ? -3.16 13.812 8.875 1 98.94 69 ALA B CA 1
ATOM 1391 C C . ALA B 1 69 ? -2.43 13.164 10.047 1 98.94 69 ALA B C 1
ATOM 1393 O O . ALA B 1 69 ? -2.445 13.68 11.164 1 98.94 69 ALA B O 1
ATOM 1394 N N . TRP B 1 70 ? -1.794 12.078 9.703 1 98.94 70 TRP B N 1
ATOM 1395 C CA . TRP B 1 70 ? -1.025 11.438 10.766 1 98.94 70 TRP B CA 1
ATOM 1396 C C . TRP B 1 70 ? 0.21 10.742 10.203 1 98.94 70 TRP B C 1
ATOM 1398 O O . TRP B 1 70 ? 0.326 10.555 8.992 1 98.94 70 TRP B O 1
ATOM 1408 N N . TYR B 1 71 ? 1.111 10.461 11.094 1 98.94 71 TYR B N 1
ATOM 1409 C CA . TYR B 1 71 ? 2.338 9.734 10.781 1 98.94 71 TYR B CA 1
ATOM 1410 C C . TYR B 1 71 ? 2.889 9.039 12.023 1 98.94 71 TYR B C 1
ATOM 1412 O O . TYR B 1 71 ? 2.41 9.266 13.141 1 98.94 71 TYR B O 1
ATOM 1420 N N . TYR B 1 72 ? 3.773 8.195 11.82 1 98.88 72 TYR B N 1
ATOM 1421 C CA . TYR B 1 72 ? 4.48 7.508 12.898 1 98.88 72 TYR B CA 1
ATOM 1422 C C . TYR B 1 72 ? 5.957 7.891 12.914 1 98.88 72 TYR B C 1
ATOM 1424 O O . TYR B 1 72 ? 6.738 7.406 12.086 1 98.88 72 TYR B O 1
ATOM 1432 N N . PRO B 1 73 ? 6.344 8.695 13.812 1 98.75 73 PRO B N 1
ATOM 1433 C CA . PRO B 1 73 ? 7.746 9.117 13.82 1 98.75 73 PRO B CA 1
ATOM 1434 C C . PRO B 1 73 ? 8.695 7.984 14.195 1 98.75 73 PRO B C 1
ATOM 1436 O O . PRO B 1 73 ? 9.805 7.898 13.656 1 98.75 73 PRO B O 1
ATOM 1439 N N . ASN B 1 74 ? 8.289 7.148 15.141 1 98.62 74 ASN B N 1
ATOM 1440 C CA . ASN B 1 74 ? 9.062 6.02 15.641 1 98.62 74 ASN B CA 1
ATOM 1441 C C . ASN B 1 74 ? 8.234 4.742 15.68 1 98.62 74 ASN B C 1
ATOM 1443 O O . ASN B 1 74 ? 7.941 4.219 16.766 1 98.62 74 ASN B O 1
ATOM 1447 N N . PRO B 1 75 ? 7.879 4.203 14.508 1 98.69 75 PRO B N 1
ATOM 1448 C CA . PRO B 1 75 ? 7.023 3.016 14.492 1 98.69 75 PRO B CA 1
ATOM 1449 C C . PRO B 1 75 ? 7.719 1.781 15.062 1 98.69 75 PRO B C 1
ATOM 1451 O O . PRO B 1 75 ? 8.945 1.745 15.156 1 98.69 75 PRO B O 1
ATOM 1454 N N . LYS B 1 76 ? 6.883 0.901 15.477 1 97.75 76 LYS B N 1
ATOM 1455 C CA . LYS B 1 76 ? 7.422 -0.415 15.812 1 97.75 76 LYS B CA 1
ATOM 1456 C C . LYS B 1 76 ? 8.031 -1.087 14.586 1 97.75 76 LYS B C 1
ATOM 1458 O O . LYS B 1 76 ? 7.75 -0.697 13.453 1 97.75 76 LYS B O 1
ATOM 1463 N N . GLU B 1 77 ? 8.789 -2.105 14.789 1 96.25 77 GLU B N 1
ATOM 1464 C CA . GLU B 1 77 ? 9.57 -2.738 13.727 1 96.25 77 GLU B CA 1
ATOM 1465 C C . GLU B 1 77 ? 8.672 -3.211 12.586 1 96.25 77 GLU B C 1
ATOM 1467 O O . GLU B 1 77 ? 8.992 -3.014 11.414 1 96.25 77 GLU B O 1
ATOM 1472 N N . ALA B 1 78 ? 7.574 -3.715 12.922 1 95.81 78 ALA B N 1
ATOM 1473 C CA . ALA B 1 78 ? 6.672 -4.305 11.938 1 95.81 78 ALA B CA 1
ATOM 1474 C C . ALA B 1 78 ? 6.09 -3.232 11.023 1 95.81 78 ALA B C 1
ATOM 1476 O O . ALA B 1 78 ? 5.586 -3.541 9.938 1 95.81 78 ALA B O 1
ATOM 1477 N N . ALA B 1 79 ? 6.238 -1.946 11.445 1 97.56 79 ALA B N 1
ATOM 1478 C CA . ALA B 1 79 ? 5.66 -0.853 10.664 1 97.56 79 ALA B CA 1
ATOM 1479 C C . ALA B 1 79 ? 6.742 0.122 10.203 1 97.56 79 ALA B C 1
ATOM 1481 O O . ALA B 1 79 ? 6.441 1.255 9.828 1 97.56 79 ALA B O 1
ATOM 1482 N N . ASN B 1 80 ? 7.957 -0.354 10.172 1 96.94 80 ASN B N 1
ATOM 1483 C CA . ASN B 1 80 ? 9.078 0.512 9.828 1 96.94 80 ASN B CA 1
ATOM 1484 C C . ASN B 1 80 ? 8.938 1.073 8.414 1 96.94 80 ASN B C 1
ATOM 1486 O O . ASN B 1 80 ? 9.43 2.166 8.125 1 96.94 80 ASN B O 1
ATOM 1490 N N . THR B 1 81 ? 8.234 0.364 7.602 1 96.88 81 THR B N 1
ATOM 1491 C CA . THR B 1 81 ? 8.117 0.752 6.199 1 96.88 81 THR B CA 1
ATOM 1492 C C . THR B 1 81 ? 7.379 2.082 6.07 1 96.88 81 THR B C 1
ATOM 1494 O O . THR B 1 81 ? 7.594 2.824 5.109 1 96.88 81 THR B O 1
ATOM 1497 N N . ILE B 1 82 ? 6.566 2.465 7.051 1 98.56 82 ILE B N 1
ATOM 1498 C CA . ILE B 1 82 ? 5.785 3.689 6.922 1 98.56 82 ILE B CA 1
ATOM 1499 C C . ILE B 1 82 ? 6.359 4.766 7.84 1 98.56 82 ILE B C 1
ATOM 1501 O O . ILE B 1 82 ? 5.715 5.789 8.086 1 98.56 82 ILE B O 1
ATOM 1505 N N . GLN B 1 83 ? 7.531 4.582 8.336 1 98.62 83 GLN B N 1
ATOM 1506 C CA . GLN B 1 83 ? 8.133 5.582 9.219 1 98.62 83 GLN B CA 1
ATOM 1507 C C . GLN B 1 83 ? 8.172 6.953 8.547 1 98.62 83 GLN B C 1
ATOM 1509 O O . GLN B 1 83 ? 8.742 7.102 7.465 1 98.62 83 GLN B O 1
ATOM 1514 N N . GLY B 1 84 ? 7.562 7.891 9.195 1 98.75 84 GLY B N 1
ATOM 1515 C CA . GLY B 1 84 ? 7.621 9.266 8.734 1 98.75 84 GLY B CA 1
ATOM 1516 C C . GLY B 1 84 ? 6.664 9.555 7.594 1 98.75 84 GLY B C 1
ATOM 1517 O O . GLY B 1 84 ? 6.449 10.719 7.234 1 98.75 84 GLY B O 1
ATOM 1518 N N . TYR B 1 85 ? 6.09 8.547 6.953 1 98.94 85 TYR B N 1
ATOM 1519 C CA . TYR B 1 85 ? 5.098 8.734 5.902 1 98.94 85 TYR B CA 1
ATOM 1520 C C . TYR B 1 85 ? 3.814 9.336 6.469 1 98.94 85 TYR B C 1
ATOM 1522 O O . TYR B 1 85 ? 3.475 9.102 7.629 1 98.94 85 TYR B O 1
ATOM 1530 N N . ILE B 1 86 ? 3.123 10.055 5.609 1 99 86 ILE B N 1
ATOM 1531 C CA . ILE B 1 86 ? 1.973 10.805 6.105 1 99 86 ILE B CA 1
ATOM 1532 C C . ILE B 1 86 ? 0.702 10.32 5.41 1 99 86 ILE B C 1
ATOM 1534 O O . ILE B 1 86 ? 0.665 10.203 4.184 1 99 86 ILE B O 1
ATOM 1538 N N . ALA B 1 87 ? -0.272 10.031 6.223 1 98.94 87 ALA B N 1
ATOM 1539 C CA . ALA B 1 87 ? -1.6 9.648 5.742 1 98.94 87 ALA B CA 1
ATOM 1540 C C . ALA B 1 87 ? -2.635 10.711 6.105 1 98.94 87 ALA B C 1
ATOM 1542 O O . ALA B 1 87 ? -2.369 11.594 6.926 1 98.94 87 ALA B O 1
ATOM 1543 N N . PHE B 1 88 ? -3.781 10.648 5.422 1 98.94 88 PHE B N 1
ATOM 1544 C CA . PHE B 1 88 ? -4.816 11.656 5.586 1 98.94 88 PHE B CA 1
ATOM 1545 C C . PHE B 1 88 ? -6.18 11.008 5.789 1 98.94 88 PHE B C 1
ATOM 1547 O O . PHE B 1 88 ? -6.395 9.867 5.383 1 98.94 88 PHE B O 1
ATOM 1554 N N . TRP B 1 89 ? -7.047 11.703 6.422 1 98.5 89 TRP B N 1
ATOM 1555 C CA . TRP B 1 89 ? -8.438 11.305 6.594 1 98.5 89 TRP B CA 1
ATOM 1556 C C . TRP B 1 89 ? -9.328 12.516 6.852 1 98.5 89 TRP B C 1
ATOM 1558 O O . TRP B 1 89 ? -8.93 13.656 6.574 1 98.5 89 TRP B O 1
ATOM 1568 N N . LYS B 1 90 ? -10.656 12.18 7.184 1 98.31 90 LYS B N 1
ATOM 1569 C CA . LYS B 1 90 ? -11.609 13.219 7.551 1 98.31 90 LYS B CA 1
ATOM 1570 C C . LYS B 1 90 ? -11.922 14.125 6.363 1 98.31 90 LYS B C 1
ATOM 1572 O O . LYS B 1 90 ? -11.867 15.352 6.477 1 98.31 90 LYS B O 1
ATOM 1577 N N . GLY B 1 91 ? -12.188 13.508 5.207 1 98 91 GLY B N 1
ATOM 1578 C CA . GLY B 1 91 ? -12.711 14.242 4.062 1 98 91 GLY B CA 1
ATOM 1579 C C . GLY B 1 91 ? -11.641 14.602 3.049 1 98 91 GLY B C 1
ATOM 1580 O O . GLY B 1 91 ? -11.938 15.188 2.008 1 98 91 GLY B O 1
ATOM 1581 N N . VAL B 1 92 ? -10.43 14.289 3.338 1 98.69 92 VAL B N 1
ATOM 1582 C CA . VAL B 1 92 ? -9.398 14.438 2.318 1 98.69 92 VAL B CA 1
ATOM 1583 C C . VAL B 1 92 ? -9.633 13.438 1.191 1 98.69 92 VAL B C 1
ATOM 1585 O O . VAL B 1 92 ? -9.93 12.266 1.445 1 98.69 92 VAL B O 1
ATOM 1588 N N . LYS B 1 93 ? -9.523 13.938 -0.038 1 97.75 93 LYS B N 1
ATOM 1589 C CA . LYS B 1 93 ? -9.742 13.086 -1.201 1 97.75 93 LYS B CA 1
ATOM 1590 C C . LYS B 1 93 ? -8.422 12.539 -1.737 1 97.75 93 LYS B C 1
ATOM 1592 O O . LYS B 1 93 ? -7.488 13.297 -2.004 1 97.75 93 LYS B O 1
ATOM 1597 N N . ILE B 1 94 ? -8.375 11.211 -1.832 1 97.31 94 ILE B N 1
ATOM 1598 C CA . ILE B 1 94 ? -7.23 10.578 -2.486 1 97.31 94 ILE B CA 1
ATOM 1599 C C . ILE B 1 94 ? -7.582 10.25 -3.934 1 97.31 94 ILE B C 1
ATOM 1601 O O . ILE B 1 94 ? -8.57 9.555 -4.195 1 97.31 94 ILE B O 1
ATOM 1605 N N . VAL B 1 95 ? -6.789 10.766 -4.906 1 94.94 95 VAL B N 1
ATOM 1606 C CA . VAL B 1 95 ? -7.051 10.586 -6.328 1 94.94 95 VAL B CA 1
ATOM 1607 C C . VAL B 1 95 ? -5.867 9.875 -6.984 1 94.94 95 VAL B C 1
ATOM 1609 O O . VAL B 1 95 ? -4.715 10.258 -6.777 1 94.94 95 VAL B O 1
ATOM 1612 N N . TRP B 1 96 ? -6.23 8.852 -7.711 1 92.31 96 TRP B N 1
ATOM 1613 C CA . TRP B 1 96 ? -5.219 8.086 -8.438 1 92.31 96 TRP B CA 1
ATOM 1614 C C . TRP B 1 96 ? -5.285 8.383 -9.93 1 92.31 96 TRP B C 1
ATOM 1616 O O . TRP B 1 96 ? -6.363 8.375 -10.531 1 92.31 96 TRP B O 1
ATOM 1626 N N . ASP B 1 97 ? -4.246 8.758 -10.492 1 84.44 97 ASP B N 1
ATOM 1627 C CA . ASP B 1 97 ? -4.234 8.898 -11.945 1 84.44 97 ASP B CA 1
ATOM 1628 C C . ASP B 1 97 ? -4.457 7.547 -12.633 1 84.44 97 ASP B C 1
ATOM 1630 O O . ASP B 1 97 ? -3.982 6.52 -12.148 1 84.44 97 ASP B O 1
ATOM 1634 N N . GLU B 1 98 ? -5.395 7.578 -13.594 1 69.81 98 GLU B N 1
ATOM 1635 C CA . GLU B 1 98 ? -5.824 6.352 -14.266 1 69.81 98 GLU B CA 1
ATOM 1636 C C . GLU B 1 98 ? -4.695 5.754 -15.102 1 69.81 98 GLU B C 1
ATOM 1638 O O . GLU B 1 98 ? -4.004 6.477 -15.82 1 69.81 98 GLU B O 1
ATOM 1643 N N . LYS B 1 99 ? -4.07 4.801 -14.695 1 69.5 99 LYS B N 1
ATOM 1644 C CA . LYS B 1 99 ? -3.309 4.07 -15.703 1 69.5 99 LYS B CA 1
ATOM 1645 C C . LYS B 1 99 ? -3.209 2.588 -15.344 1 69.5 99 LYS B C 1
ATOM 1647 O O . LYS B 1 99 ? -2.957 2.24 -14.188 1 69.5 99 LYS B O 1
ATOM 1652 N N . ASP B 1 100 ? -3.891 1.764 -16.172 1 70.12 100 ASP B N 1
ATOM 1653 C CA . ASP B 1 100 ? -3.545 0.346 -16.156 1 70.12 100 ASP B CA 1
ATOM 1654 C C . ASP B 1 100 ? -2.037 0.146 -16.281 1 70.12 100 ASP B C 1
ATOM 1656 O O . ASP B 1 100 ? -1.374 0.852 -17.047 1 70.12 100 ASP B O 1
ATOM 1660 N N . GLU B 1 101 ? -1.554 -0.645 -15.273 1 80.25 101 GLU B N 1
ATOM 1661 C CA . GLU B 1 101 ? -0.102 -0.796 -15.32 1 80.25 101 GLU B CA 1
ATOM 1662 C C . GLU B 1 101 ? 0.293 -2.244 -15.594 1 80.25 101 GLU B C 1
ATOM 1664 O O . GLU B 1 101 ? -0.216 -3.164 -14.945 1 80.25 101 GLU B O 1
ATOM 1669 N N . LYS B 1 102 ? 1.031 -2.402 -16.672 1 84.94 102 LYS B N 1
ATOM 1670 C CA . LYS B 1 102 ? 1.695 -3.688 -16.875 1 84.94 102 LYS B CA 1
ATOM 1671 C C . LYS B 1 102 ? 2.953 -3.797 -16.016 1 84.94 102 LYS B C 1
ATOM 1673 O O . LYS B 1 102 ? 3.863 -2.973 -16.141 1 84.94 102 LYS B O 1
ATOM 1678 N N . VAL B 1 103 ? 2.902 -4.766 -15.055 1 92.12 103 VAL B N 1
ATOM 1679 C CA . VAL B 1 103 ? 4.023 -4.926 -14.133 1 92.12 103 VAL B CA 1
ATOM 1680 C C . VAL B 1 103 ? 4.918 -6.07 -14.602 1 92.12 103 VAL B C 1
ATOM 1682 O O . VAL B 1 103 ? 4.457 -6.984 -15.289 1 92.12 103 VAL B O 1
#